Protein AF-A0A534ALY4-F1 (afdb_monomer)

Sequence (271 aa):
MRPHLLRAATGKAGKSALPADAGRVQPRAAPPSITGRHAAGGRAGELWAGLHLPGINPQKLQQLAVCAQRFTPRVSLAPPDGLLLEVQGSLHLFAGVAGLRGALRSECLRLQVQPVLAFAPAALAALVAARAGKPLAVMDPAQLTGQLAPLPLASLRWPPDTLARLARMGVRTIGAALRLPRAGFARRVGSQQLAMLDVLTGRMPEARVTFHAPERFRRRRELDCELENHALLLAALAPLFADLGAFLRARQCGVVELECRLTHRHVPTTR

Mean predicted aligned error: 12.78 Å

Solvent-accessible surface area (backbone atoms only — not comparable to full-atom values): 16443 Å² total; per-residue (Å²): 138,84,81,86,78,86,81,80,84,87,80,83,91,81,84,88,84,87,81,91,77,96,72,86,81,70,83,78,79,72,78,80,82,90,78,58,91,59,84,74,73,82,58,93,78,49,31,14,42,6,31,21,31,81,88,48,50,69,68,58,51,51,52,48,53,47,66,45,30,62,61,27,76,46,26,26,78,41,81,79,36,32,42,36,32,51,32,53,93,36,28,77,83,29,72,32,72,66,42,40,51,51,54,55,48,53,53,34,48,76,72,75,40,76,68,30,50,10,31,16,54,27,60,60,35,4,32,30,34,8,54,58,70,40,68,47,79,42,73,54,70,86,53,42,57,69,71,46,22,79,37,49,46,72,36,71,67,61,58,68,68,59,51,53,56,35,43,75,72,71,37,51,26,42,39,53,56,71,70,48,59,64,71,64,40,31,74,74,78,27,58,67,62,48,50,49,52,31,31,41,65,59,77,34,78,77,72,66,53,58,57,75,68,81,92,72,88,84,87,85,83,87,69,99,64,88,76,93,51,68,69,59,48,52,62,65,44,47,61,58,51,51,52,47,52,51,57,28,59,40,61,76,50,88,80,94,79,85,86,59,77,47,81,50,95,88,52,81,67,48,105

Secondary structure (DSSP, 8-state):
------PPP-PPP----------------PPP-----PPP---TT--EEEEE-TT--HHHHHHHHHHHTTT-S-EEEETTTEEEEE-GGGGGGGTHHHHHHHHHHHHHHHTT---EEEEESSHHHHHHHHHTT---B---HHHHHHHHTTSBGGGGT--HHHHHHHHHTT--BHHHHHTS-HHHHHHHT-HHHHHHHHHHTTSSPPP-PPP---S--------SS---SHHHHHHHHHHHHHHHHHHHHTTT---S-----B--SSSPPB-

Foldseek 3Di:
DDDDDDDDDDDDDDDDDDDDDDDDDDPDDDPPPLDDFDDDDLDPFWKKKKKFWPPDCPVLQLVLQLLCCLQDQQWFDDPDGMIMDGRRVRQVVQVHPVSVVVVSQVSCVVSPTGIQIAMDSARLQRNLCRLQSHRYYDRDLVCSCVVQFAGFPVSNVDDPVLCVVCVVVVNGGLNSLVPDDLVVCCVPRHPVVSVSNCRNSVVDPDGGRGDDDPPDDDDDDDDPDDDDDDVVVCVRCVVVVVVVVVSCSSNVHDDPDDDDWDDDDPDHIDD

Structure (mmCIF, N/CA/C/O backbone):
data_AF-A0A534ALY4-F1
#
_entry.id   AF-A0A534ALY4-F1
#
loop_
_atom_site.group_PDB
_atom_site.id
_atom_site.type_symbol
_atom_site.label_atom_id
_atom_site.label_alt_id
_atom_site.label_comp_id
_atom_site.label_asym_id
_atom_site.label_entity_id
_atom_site.label_seq_id
_atom_site.pdbx_PDB_ins_code
_atom_site.Cartn_x
_atom_site.Cartn_y
_atom_site.Cartn_z
_atom_site.occupancy
_atom_site.B_iso_or_equiv
_atom_site.auth_seq_id
_atom_site.auth_comp_id
_atom_site.auth_asym_id
_atom_site.auth_atom_id
_atom_site.pdbx_PDB_model_num
ATOM 1 N N . MET A 1 1 ? 25.937 24.437 -9.956 1.00 35.50 1 MET A N 1
ATOM 2 C CA . MET A 1 1 ? 25.318 23.107 -9.761 1.00 35.50 1 MET A CA 1
ATOM 3 C C . MET A 1 1 ? 26.387 22.051 -9.986 1.00 35.50 1 MET A C 1
ATOM 5 O O . MET A 1 1 ? 26.939 21.996 -11.073 1.00 35.50 1 MET A O 1
ATOM 9 N N . ARG A 1 2 ? 26.774 21.310 -8.942 1.00 23.53 2 ARG A N 1
ATOM 10 C CA . ARG A 1 2 ? 27.825 20.281 -9.016 1.00 23.53 2 ARG A CA 1
ATOM 11 C C . ARG A 1 2 ? 27.185 18.928 -9.363 1.00 23.53 2 ARG A C 1
ATOM 13 O O . ARG A 1 2 ? 26.275 18.536 -8.636 1.00 23.53 2 ARG A O 1
ATOM 20 N N . PRO A 1 3 ? 27.632 18.206 -10.404 1.00 30.52 3 PRO A N 1
ATOM 21 C CA . PRO A 1 3 ? 27.223 16.823 -10.614 1.00 30.52 3 PRO A CA 1
ATOM 22 C C . PRO A 1 3 ? 27.919 15.921 -9.585 1.00 30.52 3 PRO A C 1
ATOM 24 O O . PRO A 1 3 ? 29.131 16.009 -9.372 1.00 30.52 3 PRO A O 1
ATOM 27 N N . HIS A 1 4 ? 27.143 15.076 -8.905 1.00 26.80 4 HIS A N 1
ATOM 28 C CA . HIS A 1 4 ? 27.670 14.084 -7.973 1.00 26.80 4 HIS A CA 1
ATOM 29 C C . HIS A 1 4 ? 28.405 12.986 -8.747 1.00 26.80 4 HIS A C 1
ATOM 31 O O . HIS A 1 4 ? 27.821 12.251 -9.536 1.00 26.80 4 HIS A O 1
ATOM 37 N N . LEU A 1 5 ? 29.711 12.904 -8.506 1.00 27.53 5 LEU A N 1
ATOM 38 C CA . LEU A 1 5 ? 30.655 12.040 -9.198 1.00 27.53 5 LEU A CA 1
ATOM 39 C C . LEU A 1 5 ? 30.824 10.744 -8.390 1.00 27.53 5 LEU A C 1
ATOM 41 O O . LEU A 1 5 ? 31.439 10.744 -7.324 1.00 27.53 5 LEU A O 1
ATOM 45 N N . LEU A 1 6 ? 30.267 9.631 -8.870 1.00 25.11 6 LEU A N 1
ATOM 46 C CA . LEU A 1 6 ? 30.487 8.303 -8.287 1.00 25.11 6 LEU A CA 1
ATOM 47 C C . LEU A 1 6 ? 31.705 7.651 -8.956 1.00 25.11 6 LEU A C 1
ATOM 49 O O . LEU A 1 6 ? 31.587 6.930 -9.942 1.00 25.11 6 LEU A O 1
ATOM 53 N N . ARG A 1 7 ? 32.895 7.910 -8.398 1.00 27.64 7 ARG A N 1
ATOM 54 C CA . ARG A 1 7 ? 34.142 7.198 -8.725 1.00 27.64 7 ARG A CA 1
ATOM 55 C C . ARG A 1 7 ? 34.111 5.786 -8.132 1.00 27.64 7 ARG A C 1
ATOM 57 O O . ARG A 1 7 ? 33.966 5.629 -6.923 1.00 27.64 7 ARG A O 1
ATOM 64 N N . ALA A 1 8 ? 34.310 4.766 -8.964 1.00 27.81 8 ALA A N 1
ATOM 65 C CA . ALA A 1 8 ? 34.718 3.442 -8.501 1.00 27.81 8 ALA A CA 1
ATOM 66 C C . ALA A 1 8 ? 36.253 3.390 -8.441 1.00 27.81 8 ALA A C 1
ATOM 68 O O . ALA A 1 8 ? 36.930 3.739 -9.407 1.00 27.81 8 ALA A O 1
ATOM 69 N N . ALA A 1 9 ? 36.776 3.004 -7.279 1.00 28.47 9 ALA A N 1
ATOM 70 C CA . ALA A 1 9 ? 38.194 2.982 -6.947 1.00 28.47 9 ALA A CA 1
ATOM 71 C C . ALA A 1 9 ? 39.009 2.022 -7.831 1.00 28.47 9 ALA A C 1
ATOM 73 O O . ALA A 1 9 ? 38.588 0.901 -8.116 1.00 28.47 9 ALA A O 1
ATOM 74 N N . THR A 1 10 ? 40.215 2.449 -8.199 1.00 31.42 10 THR A N 1
ATOM 75 C CA . THR A 1 10 ? 41.280 1.606 -8.753 1.00 31.42 10 THR A CA 1
ATOM 76 C C . THR A 1 10 ? 42.155 1.083 -7.612 1.00 31.42 10 THR A C 1
ATOM 78 O O . THR A 1 10 ? 42.851 1.867 -6.968 1.00 31.42 10 THR A O 1
ATOM 81 N N . GLY A 1 11 ? 42.136 -0.229 -7.366 1.00 28.92 11 GLY A N 1
ATOM 82 C CA . GLY A 1 11 ? 43.120 -0.928 -6.531 1.00 28.92 11 GLY A CA 1
ATOM 83 C C . GLY A 1 11 ? 44.174 -1.604 -7.412 1.00 28.92 11 GLY A C 1
ATOM 84 O O . GLY A 1 11 ? 43.822 -2.316 -8.349 1.00 28.92 11 GLY A O 1
ATOM 85 N N . LYS A 1 12 ? 45.454 -1.325 -7.138 1.00 31.67 12 LYS A N 1
ATOM 86 C CA . LYS A 1 12 ? 46.652 -1.789 -7.862 1.00 31.67 12 LYS A CA 1
ATOM 87 C C . LYS A 1 12 ? 46.869 -3.308 -7.760 1.00 31.67 12 LYS A C 1
ATOM 89 O O . LYS A 1 12 ? 46.523 -3.928 -6.762 1.00 31.67 12 LYS A O 1
ATOM 94 N N . ALA A 1 13 ? 47.508 -3.854 -8.794 1.00 30.58 13 ALA A N 1
ATOM 95 C CA . ALA A 1 13 ? 47.884 -5.254 -8.962 1.00 30.58 13 ALA A CA 1
ATOM 96 C C . ALA A 1 13 ? 49.012 -5.727 -8.020 1.00 30.58 13 ALA A C 1
ATOM 98 O O . ALA A 1 13 ? 49.970 -4.996 -7.773 1.00 30.58 13 ALA A O 1
ATOM 99 N N . GLY A 1 14 ? 48.927 -6.995 -7.605 1.00 26.84 14 GLY A N 1
ATOM 100 C CA . GLY A 1 14 ? 49.983 -7.772 -6.954 1.00 26.84 14 GLY A CA 1
ATOM 101 C C . GLY A 1 14 ? 49.798 -9.275 -7.220 1.00 26.84 14 GLY A C 1
ATOM 102 O O . GLY A 1 14 ? 48.870 -9.878 -6.704 1.00 26.84 14 GLY A O 1
ATOM 103 N N . LYS A 1 15 ? 50.660 -9.801 -8.100 1.00 27.66 15 LYS A N 1
ATOM 104 C CA . LYS A 1 15 ? 51.038 -11.185 -8.484 1.00 27.66 15 LYS A CA 1
ATOM 105 C C . LYS A 1 15 ? 50.265 -12.426 -7.958 1.00 27.66 15 LYS A C 1
ATOM 107 O O . LYS A 1 15 ? 50.250 -12.705 -6.772 1.00 27.66 15 LYS A O 1
ATOM 112 N N . SER A 1 16 ? 49.842 -13.239 -8.942 1.00 28.58 16 SER A N 1
ATOM 113 C CA . SER A 1 16 ? 49.966 -14.711 -9.096 1.00 28.58 16 SER A CA 1
ATOM 114 C C . SER A 1 16 ? 49.633 -15.659 -7.931 1.00 28.58 16 SER A C 1
ATOM 116 O O . SER A 1 16 ? 50.448 -15.813 -7.030 1.00 28.58 16 SER A O 1
ATOM 118 N N . ALA A 1 17 ? 48.549 -16.435 -8.084 1.00 25.98 17 ALA A N 1
ATOM 119 C CA . ALA A 1 17 ? 48.530 -17.913 -8.061 1.00 25.98 17 ALA A CA 1
ATOM 120 C C . ALA A 1 17 ? 47.075 -18.435 -8.157 1.00 25.98 17 ALA A C 1
ATOM 122 O O . ALA A 1 17 ? 46.196 -17.963 -7.441 1.00 25.98 17 ALA A O 1
ATOM 123 N N . LEU A 1 18 ? 46.829 -19.413 -9.035 1.00 28.08 18 LEU A N 1
ATOM 124 C CA . LEU A 1 18 ? 45.698 -20.353 -8.939 1.00 28.08 18 LEU A CA 1
ATOM 125 C C . LEU A 1 18 ? 46.023 -21.375 -7.827 1.00 28.08 18 LEU A C 1
ATOM 127 O O . LEU A 1 18 ? 47.199 -21.711 -7.672 1.00 28.08 18 LEU A O 1
ATOM 131 N N . PRO A 1 19 ? 45.030 -21.869 -7.060 1.00 34.31 19 PRO A N 1
ATOM 132 C CA . PRO A 1 19 ? 44.232 -22.998 -7.541 1.00 34.31 19 PRO A CA 1
ATOM 133 C C . PRO A 1 19 ? 42.722 -22.905 -7.248 1.00 34.31 19 PRO A C 1
ATOM 135 O O . PRO A 1 19 ? 42.222 -21.969 -6.631 1.00 34.31 19 PRO A O 1
ATOM 138 N N . ALA A 1 20 ? 42.014 -23.893 -7.792 1.00 30.95 20 ALA A N 1
ATOM 139 C CA . ALA A 1 20 ? 40.577 -24.113 -7.764 1.00 30.95 20 ALA A CA 1
ATOM 140 C C . ALA A 1 20 ? 39.960 -24.177 -6.355 1.00 30.95 20 ALA A C 1
ATOM 142 O O . ALA A 1 20 ? 40.500 -24.855 -5.489 1.00 30.95 20 ALA A O 1
ATOM 143 N N . ASP A 1 21 ? 38.775 -23.578 -6.190 1.00 26.78 21 ASP A N 1
ATOM 144 C CA . ASP A 1 21 ? 37.672 -24.175 -5.426 1.00 26.78 21 ASP A CA 1
ATOM 145 C C . ASP A 1 21 ? 36.322 -23.538 -5.817 1.00 26.78 21 ASP A C 1
ATOM 147 O O . ASP A 1 21 ? 36.214 -22.342 -6.110 1.00 26.78 21 ASP A O 1
ATOM 151 N N . ALA A 1 22 ? 35.287 -24.369 -5.857 1.00 37.00 22 ALA A N 1
ATOM 152 C CA . ALA A 1 22 ? 33.926 -24.048 -6.242 1.00 37.00 22 ALA A CA 1
ATOM 153 C C . ALA A 1 22 ? 33.222 -23.224 -5.149 1.00 37.00 22 ALA A C 1
ATOM 155 O O . ALA A 1 22 ? 32.602 -23.756 -4.233 1.00 37.00 22 ALA A O 1
ATOM 156 N N . GLY A 1 23 ? 33.260 -21.896 -5.273 1.00 24.05 23 GLY A N 1
ATOM 157 C CA . GLY A 1 23 ? 32.542 -20.970 -4.395 1.00 24.05 23 GLY A CA 1
ATOM 158 C C . GLY A 1 23 ? 31.411 -20.246 -5.121 1.00 24.05 23 GLY A C 1
ATOM 159 O O . GLY A 1 23 ? 31.640 -19.312 -5.884 1.00 24.05 23 GLY A O 1
ATOM 160 N N . ARG A 1 24 ? 30.166 -20.649 -4.863 1.00 27.06 24 ARG A N 1
ATOM 161 C CA . ARG A 1 24 ? 28.934 -19.996 -5.331 1.00 27.06 24 ARG A CA 1
ATOM 162 C C . ARG A 1 24 ? 28.905 -18.530 -4.857 1.00 27.06 24 ARG A C 1
ATOM 164 O O . ARG A 1 24 ? 28.532 -18.253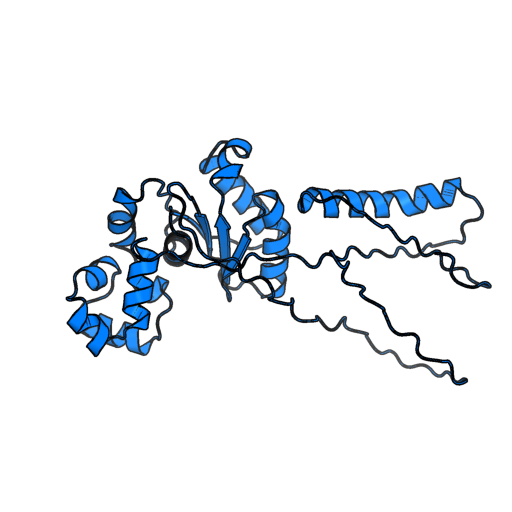 -3.721 1.00 27.06 24 ARG A O 1
ATOM 171 N N . VAL A 1 25 ? 29.281 -17.574 -5.712 1.00 28.47 25 VAL A N 1
ATOM 172 C CA . VAL A 1 25 ? 29.200 -16.136 -5.390 1.00 28.47 25 VAL A CA 1
ATOM 173 C C . VAL A 1 25 ? 27.736 -15.700 -5.432 1.00 28.47 25 VAL A C 1
ATOM 175 O O . VAL A 1 25 ? 27.180 -15.376 -6.481 1.00 28.47 25 VAL A O 1
ATOM 178 N N . GLN A 1 26 ? 27.088 -15.709 -4.269 1.00 27.81 26 GLN A N 1
ATOM 179 C CA . GLN A 1 26 ? 25.798 -15.057 -4.071 1.00 27.81 26 GLN A CA 1
ATOM 180 C C . GLN A 1 26 ? 25.970 -13.537 -4.206 1.00 27.81 26 GLN A C 1
ATOM 182 O O . GLN A 1 26 ? 26.806 -12.954 -3.509 1.00 27.81 26 GLN A O 1
ATOM 187 N N . PRO A 1 27 ? 25.182 -12.852 -5.054 1.00 28.94 27 PRO A N 1
ATOM 188 C CA . PRO A 1 27 ? 25.172 -11.401 -5.062 1.00 28.94 27 PRO A CA 1
ATOM 189 C C . PRO A 1 27 ? 24.573 -10.920 -3.738 1.00 28.94 27 PRO A C 1
ATOM 191 O O . PRO A 1 27 ? 23.367 -10.992 -3.503 1.00 28.94 27 PRO A O 1
ATOM 194 N N . ARG A 1 28 ? 25.450 -10.446 -2.852 1.00 25.22 28 ARG A N 1
ATOM 195 C CA . ARG A 1 28 ? 25.113 -9.773 -1.600 1.00 25.22 28 ARG A CA 1
ATOM 196 C C . ARG A 1 28 ? 24.249 -8.554 -1.934 1.00 25.22 28 ARG A C 1
ATOM 198 O O . ARG A 1 28 ? 24.741 -7.568 -2.479 1.00 25.22 28 ARG A O 1
ATOM 205 N N . ALA A 1 29 ? 22.950 -8.653 -1.656 1.00 28.56 29 ALA A N 1
ATOM 206 C CA . ALA A 1 29 ? 22.004 -7.561 -1.824 1.00 28.56 29 ALA A CA 1
ATOM 207 C C . ALA A 1 29 ? 22.434 -6.390 -0.929 1.00 28.56 29 ALA A C 1
ATOM 209 O O . ALA A 1 29 ? 22.366 -6.476 0.297 1.00 28.56 29 ALA A O 1
ATOM 210 N N . ALA A 1 30 ? 22.908 -5.304 -1.539 1.00 30.22 30 ALA A N 1
ATOM 211 C CA . ALA A 1 30 ? 23.013 -4.034 -0.841 1.00 30.22 30 ALA A CA 1
ATOM 212 C C . ALA A 1 30 ? 21.586 -3.578 -0.482 1.00 30.22 30 ALA A C 1
ATOM 214 O O . ALA A 1 30 ? 20.702 -3.658 -1.344 1.00 30.22 30 ALA A O 1
ATOM 215 N N . PRO A 1 31 ? 21.321 -3.137 0.760 1.00 28.48 31 PRO A N 1
ATOM 216 C CA . PRO A 1 31 ? 20.015 -2.596 1.110 1.00 28.48 31 PRO A CA 1
ATOM 217 C C . PRO A 1 31 ? 19.721 -1.385 0.209 1.00 28.48 31 PRO A C 1
ATOM 219 O O . PRO A 1 31 ? 20.638 -0.603 -0.061 1.00 28.48 31 PRO A O 1
ATOM 222 N N . PRO A 1 32 ? 18.483 -1.211 -0.286 1.00 34.69 32 PRO A N 1
ATOM 223 C CA . PRO A 1 32 ? 18.139 -0.014 -1.039 1.00 34.69 32 PRO A CA 1
ATOM 224 C C . PRO A 1 32 ? 18.349 1.207 -0.141 1.00 34.69 32 PRO A C 1
ATOM 226 O O . PRO A 1 32 ? 17.834 1.265 0.976 1.00 34.69 32 PRO A O 1
ATOM 229 N N . SER A 1 33 ? 19.128 2.171 -0.623 1.00 32.75 33 SER A N 1
ATOM 230 C CA . SER A 1 33 ? 19.349 3.450 0.041 1.00 32.75 33 SER A CA 1
ATOM 231 C C . SER A 1 33 ? 18.012 4.188 0.139 1.00 32.75 33 SER A C 1
ATOM 233 O O . SER A 1 33 ? 17.477 4.665 -0.860 1.00 32.75 33 SER A O 1
ATOM 235 N N . ILE A 1 34 ? 17.451 4.259 1.345 1.00 38.75 34 ILE A N 1
ATOM 236 C CA . ILE A 1 34 ? 16.278 5.076 1.663 1.00 38.75 34 ILE A CA 1
ATOM 237 C C . ILE A 1 34 ? 16.773 6.515 1.811 1.00 38.75 34 ILE A C 1
ATOM 239 O O . ILE A 1 34 ? 17.002 6.988 2.922 1.00 38.75 34 ILE A O 1
ATOM 243 N N . THR A 1 35 ? 16.981 7.214 0.699 1.00 32.69 35 THR A N 1
ATOM 244 C CA . THR A 1 35 ? 17.347 8.633 0.752 1.00 32.69 35 THR A CA 1
ATOM 245 C C . THR A 1 35 ? 16.464 9.424 -0.196 1.00 32.69 35 THR A C 1
ATOM 247 O O . THR A 1 35 ? 16.631 9.378 -1.408 1.00 32.69 35 THR A O 1
ATOM 250 N N . GLY A 1 36 ? 15.500 10.130 0.393 1.00 34.88 36 GLY A N 1
ATOM 251 C CA . GLY A 1 36 ? 14.542 10.980 -0.308 1.00 34.88 36 GLY A CA 1
ATOM 252 C C . GLY A 1 36 ? 13.410 11.414 0.620 1.00 34.88 36 GLY A C 1
ATOM 253 O O . GLY A 1 36 ? 12.291 10.920 0.519 1.00 34.88 36 GLY A O 1
ATOM 254 N N . ARG A 1 37 ? 13.692 12.313 1.573 1.00 33.56 37 ARG A N 1
ATOM 255 C CA . ARG A 1 37 ? 12.627 13.066 2.255 1.00 33.56 37 ARG A CA 1
ATOM 256 C C . ARG A 1 37 ? 12.142 14.137 1.282 1.00 33.56 37 ARG A C 1
ATOM 258 O O . ARG A 1 37 ? 12.834 15.130 1.089 1.00 33.56 37 ARG A O 1
ATOM 265 N N . HIS A 1 38 ? 10.954 13.956 0.717 1.00 42.06 38 HIS A N 1
ATOM 266 C CA . HIS A 1 38 ? 10.195 15.076 0.174 1.00 42.06 38 HIS A CA 1
ATOM 267 C C . HIS A 1 38 ? 9.204 15.571 1.224 1.00 42.06 38 HIS A C 1
ATOM 269 O O . HIS A 1 38 ? 8.529 14.785 1.892 1.00 42.06 38 HIS A O 1
ATOM 275 N N . ALA A 1 39 ? 9.201 16.890 1.406 1.00 36.69 39 ALA A N 1
ATOM 276 C CA . ALA A 1 39 ? 8.329 17.590 2.327 1.00 36.69 39 ALA A CA 1
ATOM 277 C C . ALA A 1 39 ? 6.864 17.479 1.888 1.00 36.69 39 ALA A C 1
ATOM 279 O O . ALA A 1 39 ? 6.541 17.450 0.701 1.00 36.69 39 ALA A O 1
ATOM 280 N N . ALA A 1 40 ? 6.014 17.396 2.906 1.00 40.31 40 ALA A N 1
ATOM 281 C CA . ALA A 1 40 ? 4.579 17.237 2.838 1.00 40.31 40 ALA A CA 1
ATOM 282 C C . ALA A 1 40 ? 3.882 18.375 2.083 1.00 40.31 40 ALA A C 1
ATOM 284 O O . ALA A 1 40 ? 4.234 19.545 2.203 1.00 40.31 40 ALA A O 1
ATOM 285 N N . GLY A 1 41 ? 2.809 18.009 1.397 1.00 34.00 41 GLY A N 1
ATOM 286 C CA . GLY A 1 41 ? 1.773 18.927 0.964 1.00 34.00 41 GLY A CA 1
ATOM 287 C C . GLY A 1 41 ? 0.580 18.099 0.537 1.00 34.00 41 GLY A C 1
ATOM 288 O O . GLY A 1 41 ? 0.552 17.625 -0.593 1.00 34.00 41 GLY A O 1
ATOM 289 N N . GLY A 1 42 ? -0.370 17.881 1.451 1.00 39.47 42 GLY A N 1
ATOM 290 C CA . GLY A 1 42 ? -1.671 17.327 1.095 1.00 39.47 42 GLY A CA 1
ATOM 291 C C . GLY A 1 42 ? -2.338 18.290 0.122 1.00 39.47 42 GLY A C 1
ATOM 292 O O . GLY A 1 42 ? -2.908 19.296 0.536 1.00 39.47 42 GLY A O 1
ATOM 293 N N . ARG A 1 43 ? -2.194 18.032 -1.178 1.00 48.81 43 ARG A N 1
ATOM 294 C CA . ARG A 1 43 ? -2.965 18.727 -2.202 1.00 48.81 43 ARG A CA 1
ATOM 295 C C . ARG A 1 43 ? -4.375 18.154 -2.164 1.00 48.81 43 ARG A C 1
ATOM 297 O O . ARG A 1 43 ? -4.553 16.939 -2.126 1.00 48.81 43 ARG A O 1
ATOM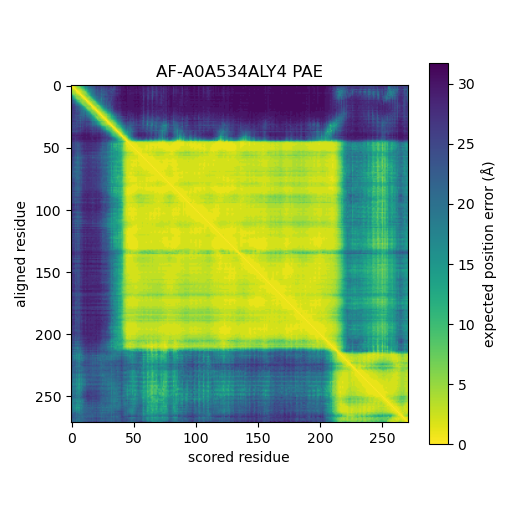 304 N N . ALA A 1 44 ? -5.372 19.031 -2.159 1.00 54.91 44 ALA A N 1
ATOM 305 C CA . ALA A 1 44 ? -6.749 18.621 -2.375 1.00 54.91 44 ALA A CA 1
ATOM 306 C C . ALA A 1 44 ? -6.822 17.819 -3.689 1.00 54.91 44 ALA A C 1
ATOM 308 O O . ALA A 1 44 ? -6.357 18.295 -4.724 1.00 54.91 44 ALA A O 1
ATOM 309 N N . GLY A 1 45 ? -7.354 16.595 -3.623 1.00 77.38 45 GLY A N 1
ATOM 310 C CA . GLY A 1 45 ? -7.583 15.743 -4.792 1.00 77.38 45 GLY A CA 1
ATOM 311 C C . GLY A 1 45 ? -6.639 14.553 -4.988 1.00 77.38 45 GLY A C 1
ATOM 312 O O . GLY A 1 45 ? -6.662 13.990 -6.071 1.00 77.38 45 GLY A O 1
ATOM 313 N N . GLU A 1 46 ? -5.821 14.137 -4.016 1.00 90.19 46 GLU A N 1
ATOM 314 C CA . GLU A 1 46 ? -5.061 12.880 -4.159 1.00 90.19 46 GLU A CA 1
ATOM 315 C C . GLU A 1 46 ? -5.963 11.637 -4.101 1.00 90.19 46 GLU A C 1
ATOM 317 O O . GLU A 1 46 ? -6.935 11.588 -3.346 1.00 90.19 46 GLU A O 1
ATOM 322 N N . LEU A 1 47 ? -5.581 10.590 -4.838 1.00 95.81 47 LEU A N 1
ATOM 323 C CA . LEU A 1 47 ? -6.143 9.249 -4.704 1.00 95.81 47 LEU A CA 1
ATOM 324 C C . LEU A 1 47 ? -5.009 8.241 -4.593 1.00 95.81 47 LEU A C 1
ATOM 326 O O . LEU A 1 47 ? -4.134 8.161 -5.453 1.00 95.81 47 LEU A O 1
ATOM 330 N N . TRP A 1 48 ? -5.061 7.424 -3.552 1.00 97.31 48 TRP A N 1
ATOM 331 C CA . TRP A 1 48 ? -4.070 6.401 -3.275 1.00 97.31 48 TRP A CA 1
ATOM 332 C C . TRP A 1 48 ? -4.637 5.010 -3.516 1.00 97.31 48 TRP A C 1
ATOM 334 O O . TRP A 1 48 ? -5.713 4.688 -3.017 1.00 97.31 48 TRP A O 1
ATOM 344 N N . ALA A 1 49 ? -3.886 4.165 -4.219 1.00 98.38 49 ALA A N 1
ATOM 345 C CA . ALA A 1 49 ? -4.091 2.725 -4.266 1.00 98.38 49 ALA A CA 1
ATOM 346 C C . ALA A 1 49 ? -3.244 2.052 -3.175 1.00 98.38 49 ALA A C 1
ATOM 348 O O . ALA A 1 49 ? -2.024 2.220 -3.127 1.00 98.38 49 ALA A O 1
ATOM 349 N N . GLY A 1 50 ? -3.891 1.282 -2.305 1.00 98.25 50 GLY A N 1
ATOM 350 C CA . GLY A 1 50 ? -3.262 0.464 -1.276 1.00 98.25 50 GLY A CA 1
ATOM 351 C C . GLY A 1 50 ? -3.369 -1.012 -1.620 1.00 98.25 50 GLY A C 1
ATOM 352 O O . GLY A 1 50 ? -4.462 -1.524 -1.865 1.00 98.25 50 GLY A O 1
ATOM 353 N N . LEU A 1 51 ? -2.226 -1.690 -1.636 1.00 98.50 51 LEU A N 1
ATOM 354 C CA . LEU A 1 51 ? -2.111 -3.123 -1.864 1.00 98.50 51 LEU A CA 1
ATOM 355 C C . LEU A 1 51 ? -1.697 -3.790 -0.561 1.00 98.50 51 LEU A C 1
ATOM 357 O O . LEU A 1 51 ? -0.653 -3.453 -0.007 1.00 98.50 51 LEU A O 1
ATOM 361 N N . HIS A 1 52 ? -2.481 -4.763 -0.111 1.00 98.31 52 HIS A N 1
ATOM 362 C CA . HIS A 1 52 ? -2.075 -5.710 0.919 1.00 98.31 52 HIS A CA 1
ATOM 363 C C . HIS A 1 52 ? -1.697 -7.040 0.263 1.00 98.31 52 HIS A C 1
ATOM 365 O O . HIS A 1 52 ? -2.472 -7.599 -0.513 1.00 98.31 52 HIS A O 1
ATOM 371 N N . LEU A 1 53 ? -0.493 -7.516 0.565 1.00 97.31 53 LEU A N 1
ATOM 372 C CA . LEU A 1 53 ? 0.195 -8.613 -0.110 1.00 97.31 53 LEU A CA 1
ATOM 373 C C . LEU A 1 53 ? 0.636 -9.645 0.947 1.00 97.31 53 LEU A C 1
ATOM 375 O O . LEU A 1 53 ? 1.817 -9.700 1.300 1.00 97.31 53 LEU A O 1
ATOM 379 N N . PRO A 1 54 ? -0.299 -10.420 1.523 1.00 94.19 54 PRO A N 1
ATOM 380 C CA . PRO A 1 54 ? -0.000 -11.304 2.646 1.00 94.19 54 PRO A CA 1
ATOM 381 C C . PRO A 1 54 ? 1.061 -12.347 2.268 1.00 94.19 54 PRO A C 1
ATOM 383 O O . PRO A 1 54 ? 0.979 -12.981 1.218 1.00 94.19 54 PRO A O 1
ATOM 386 N N . GLY A 1 55 ? 2.067 -12.516 3.129 1.00 92.38 55 GLY A N 1
ATOM 387 C CA . GLY A 1 55 ? 3.141 -13.496 2.930 1.00 92.38 55 GLY A CA 1
ATOM 388 C C . GLY A 1 55 ? 4.140 -13.156 1.817 1.00 92.38 55 GLY A C 1
ATOM 389 O O . GLY A 1 55 ? 4.978 -13.995 1.483 1.00 92.38 55 GLY A O 1
ATOM 390 N N . ILE A 1 56 ? 4.088 -11.952 1.232 1.00 95.75 56 ILE A N 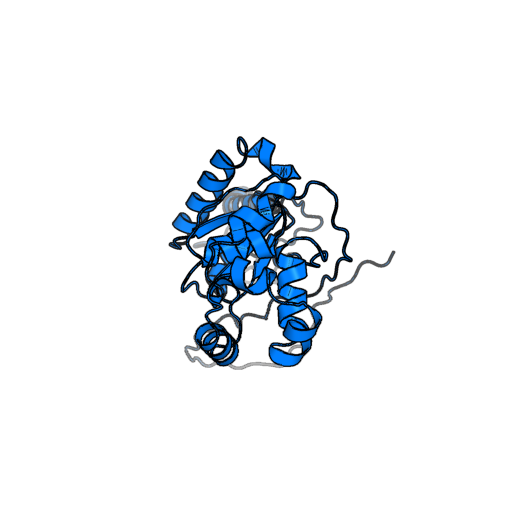1
ATOM 391 C CA . ILE A 1 56 ? 5.088 -11.531 0.247 1.00 95.75 56 ILE A CA 1
ATOM 392 C C . ILE A 1 56 ? 6.476 -11.463 0.896 1.00 95.75 56 ILE A C 1
ATOM 394 O O . ILE A 1 56 ? 6.645 -10.932 1.993 1.00 95.75 56 ILE A O 1
ATOM 398 N N . ASN A 1 57 ? 7.494 -11.989 0.214 1.00 94.19 57 ASN A N 1
ATOM 399 C CA . ASN A 1 57 ? 8.869 -11.806 0.668 1.00 94.19 57 ASN A CA 1
ATOM 400 C C . ASN A 1 57 ? 9.391 -10.398 0.294 1.00 94.19 57 ASN A C 1
ATOM 402 O O . ASN A 1 57 ? 8.920 -9.801 -0.684 1.00 94.19 57 ASN A O 1
ATOM 406 N N . PRO A 1 58 ? 10.379 -9.851 1.028 1.00 92.56 58 PRO A N 1
ATOM 407 C CA . PRO A 1 58 ? 10.874 -8.494 0.793 1.00 92.56 58 PRO A CA 1
ATOM 408 C C . PRO A 1 58 ? 11.403 -8.253 -0.629 1.00 92.56 58 PRO A C 1
ATOM 410 O O . PRO A 1 58 ? 11.217 -7.168 -1.180 1.00 92.56 58 PRO A O 1
ATOM 413 N N . GLN A 1 59 ? 12.032 -9.255 -1.249 1.00 89.00 59 GLN A N 1
ATOM 414 C CA . GLN A 1 59 ? 12.583 -9.152 -2.601 1.00 89.00 59 GLN A CA 1
ATOM 415 C C . GLN A 1 59 ? 11.471 -9.015 -3.651 1.00 89.00 59 GLN A C 1
ATOM 417 O O . GLN A 1 59 ? 11.546 -8.142 -4.514 1.00 89.00 59 GLN A O 1
ATOM 422 N N . LYS A 1 60 ? 10.409 -9.824 -3.553 1.00 90.56 60 LYS A N 1
ATOM 423 C CA . LYS A 1 60 ? 9.221 -9.732 -4.412 1.00 90.56 60 LYS A CA 1
ATOM 424 C C . LYS A 1 60 ? 8.492 -8.409 -4.204 1.00 90.56 60 LYS A C 1
ATOM 426 O O . LYS A 1 60 ? 8.040 -7.818 -5.179 1.00 90.56 60 LYS A O 1
ATOM 431 N N . LEU A 1 61 ? 8.418 -7.911 -2.967 1.00 95.19 61 LEU A N 1
ATOM 432 C CA . LEU A 1 61 ? 7.816 -6.606 -2.688 1.00 95.19 61 LEU A CA 1
ATOM 433 C C . LEU A 1 61 ? 8.588 -5.469 -3.379 1.00 95.19 61 LEU A C 1
ATOM 435 O O . LEU A 1 61 ? 7.978 -4.599 -3.997 1.00 95.19 61 LEU A O 1
ATOM 439 N N . GLN A 1 62 ? 9.924 -5.506 -3.350 1.00 91.69 62 GLN A N 1
ATOM 440 C CA . GLN A 1 62 ? 10.754 -4.552 -4.092 1.00 91.69 62 GLN A CA 1
ATOM 441 C C . GLN A 1 62 ? 10.584 -4.690 -5.611 1.00 91.69 62 GLN A C 1
ATOM 443 O O . GLN A 1 62 ? 10.452 -3.685 -6.305 1.00 91.69 62 GLN A O 1
ATOM 448 N N . GLN A 1 63 ? 10.548 -5.916 -6.142 1.00 89.19 63 GLN A N 1
ATOM 449 C CA . GLN A 1 63 ? 10.302 -6.157 -7.570 1.00 89.19 63 GLN A CA 1
ATOM 450 C C . GLN A 1 63 ? 8.942 -5.610 -8.015 1.00 89.19 63 GLN A C 1
ATOM 452 O O . GLN A 1 63 ? 8.850 -4.974 -9.067 1.00 89.19 63 GLN A O 1
ATOM 457 N N . LEU A 1 64 ? 7.899 -5.809 -7.206 1.00 93.75 64 LEU A N 1
ATOM 458 C CA . LEU A 1 64 ? 6.577 -5.256 -7.471 1.00 93.75 64 LEU A CA 1
ATOM 459 C C . LEU A 1 64 ? 6.596 -3.725 -7.418 1.00 93.75 64 LEU A C 1
ATOM 461 O O . LEU A 1 64 ? 6.016 -3.099 -8.298 1.00 93.75 64 LEU A O 1
ATOM 465 N N . ALA A 1 65 ? 7.307 -3.117 -6.463 1.00 93.88 65 ALA A N 1
ATOM 466 C CA . ALA A 1 65 ? 7.465 -1.663 -6.396 1.00 93.88 65 ALA A CA 1
ATOM 467 C C . ALA A 1 65 ? 8.140 -1.087 -7.651 1.00 93.88 65 ALA A C 1
ATOM 469 O O . ALA A 1 65 ? 7.696 -0.064 -8.162 1.00 93.88 65 ALA A O 1
ATOM 470 N N . VAL A 1 66 ? 9.150 -1.772 -8.202 1.00 89.44 66 VAL A N 1
ATOM 471 C CA . VAL A 1 66 ? 9.754 -1.410 -9.498 1.00 89.44 66 VAL A CA 1
ATOM 472 C C . VAL A 1 66 ? 8.728 -1.514 -10.628 1.00 89.44 66 VAL A C 1
ATOM 474 O O . VAL A 1 66 ? 8.582 -0.581 -11.409 1.00 89.44 66 VAL A O 1
ATOM 477 N N . CYS A 1 67 ? 7.993 -2.626 -10.719 1.00 89.81 67 CYS A N 1
ATOM 478 C CA . CYS A 1 67 ? 6.997 -2.828 -11.778 1.00 89.81 67 CYS A CA 1
ATOM 479 C C . CYS A 1 67 ? 5.823 -1.840 -11.680 1.00 89.81 67 CYS A C 1
ATOM 481 O O . CYS A 1 67 ? 5.213 -1.507 -12.697 1.00 89.81 67 CYS A O 1
ATOM 483 N N . ALA A 1 68 ? 5.520 -1.378 -10.466 1.00 94.06 68 ALA A N 1
ATOM 484 C CA . ALA A 1 68 ? 4.460 -0.430 -10.170 1.00 94.06 68 ALA A CA 1
ATOM 485 C C . ALA A 1 68 ? 4.765 0.998 -10.652 1.00 94.06 68 ALA A C 1
ATOM 487 O O . ALA A 1 68 ? 3.827 1.759 -10.888 1.00 94.06 68 ALA A O 1
ATOM 488 N N . GLN A 1 69 ? 6.041 1.354 -10.860 1.00 90.31 69 GLN A N 1
ATOM 489 C CA . GLN A 1 69 ? 6.430 2.702 -11.301 1.00 90.31 69 GLN A CA 1
ATOM 490 C C . GLN A 1 69 ? 5.846 3.095 -12.665 1.00 90.31 69 GLN A C 1
ATOM 492 O O . GLN A 1 69 ? 5.663 4.276 -12.940 1.00 90.31 69 GLN A O 1
ATOM 497 N N . ARG A 1 70 ? 5.460 2.122 -13.498 1.00 88.12 70 ARG A N 1
ATOM 498 C CA . ARG A 1 70 ? 4.784 2.405 -14.771 1.00 88.12 70 ARG A CA 1
ATOM 499 C C . ARG A 1 70 ? 3.356 2.948 -14.616 1.00 88.12 70 ARG A C 1
ATOM 501 O O . ARG A 1 70 ? 2.800 3.454 -15.583 1.00 88.12 70 ARG A O 1
ATOM 508 N N . PHE A 1 71 ? 2.731 2.759 -13.449 1.00 92.75 71 PHE A N 1
ATOM 509 C CA . PHE A 1 71 ? 1.402 3.305 -13.157 1.00 92.75 71 PHE A CA 1
ATOM 510 C C . PHE A 1 71 ? 1.497 4.725 -12.607 1.00 92.75 71 PHE A C 1
ATOM 512 O O . PHE A 1 71 ? 0.587 5.520 -12.806 1.00 92.75 71 PHE A O 1
ATOM 519 N N . THR A 1 72 ? 2.568 5.026 -11.874 1.00 92.81 72 THR A N 1
ATOM 520 C CA . THR A 1 72 ? 2.845 6.334 -11.275 1.00 92.81 72 THR A CA 1
ATOM 521 C C . THR A 1 72 ? 4.286 6.359 -10.762 1.00 92.81 72 THR A C 1
ATOM 523 O O . THR A 1 72 ? 4.745 5.352 -10.219 1.00 92.81 72 THR A O 1
ATOM 526 N N . PRO A 1 73 ? 5.000 7.494 -10.831 1.00 88.69 73 PRO A N 1
ATOM 527 C CA . PRO A 1 73 ? 6.294 7.632 -10.167 1.00 88.69 73 PRO A CA 1
ATOM 528 C C . PRO A 1 73 ? 6.171 7.666 -8.631 1.00 88.69 73 PRO A C 1
ATOM 530 O O . PRO A 1 73 ? 7.155 7.432 -7.931 1.00 88.69 73 PRO A O 1
ATOM 533 N N . ARG A 1 74 ? 4.979 7.943 -8.077 1.00 93.81 74 ARG A N 1
ATOM 534 C CA . ARG A 1 74 ? 4.728 8.066 -6.629 1.00 93.81 74 ARG A CA 1
ATOM 535 C C . ARG A 1 74 ? 4.357 6.719 -6.006 1.00 93.81 74 ARG A C 1
ATOM 537 O O . ARG A 1 74 ? 3.231 6.507 -5.561 1.00 93.81 74 ARG A O 1
ATOM 544 N N . VAL A 1 75 ? 5.322 5.806 -5.978 1.00 96.06 75 VAL A N 1
ATOM 545 C CA . VAL A 1 75 ? 5.208 4.495 -5.320 1.00 96.06 75 VAL A CA 1
ATOM 546 C C . VAL A 1 75 ? 5.855 4.562 -3.941 1.00 96.06 75 VAL A C 1
ATOM 548 O O . VAL A 1 75 ? 6.925 5.133 -3.813 1.00 96.06 75 VAL A O 1
ATOM 551 N N . SER A 1 76 ? 5.278 3.942 -2.915 1.00 97.06 76 SER A N 1
ATOM 552 C CA . SER A 1 76 ? 5.877 3.828 -1.581 1.00 97.06 76 SER A CA 1
ATOM 553 C C . SER A 1 76 ? 5.755 2.405 -1.051 1.00 97.06 76 SER A C 1
ATOM 555 O O . SER A 1 76 ? 4.681 1.803 -1.064 1.00 97.06 76 SER A O 1
ATOM 557 N N . LEU A 1 77 ? 6.860 1.869 -0.538 1.00 96.88 77 LEU A N 1
ATOM 558 C CA . LEU A 1 77 ? 6.859 0.603 0.189 1.00 96.88 77 LEU A CA 1
ATOM 559 C C . LEU A 1 77 ? 6.219 0.800 1.570 1.00 96.88 77 LEU A C 1
ATOM 561 O O . LEU A 1 77 ? 6.542 1.754 2.276 1.00 96.88 77 LEU A O 1
ATOM 565 N N . ALA A 1 78 ? 5.371 -0.138 1.986 1.00 96.50 78 ALA A N 1
ATOM 566 C CA . ALA A 1 78 ? 4.837 -0.216 3.344 1.00 96.50 78 ALA A CA 1
ATOM 567 C C . ALA A 1 78 ? 5.088 -1.616 3.937 1.00 96.50 78 ALA A C 1
ATOM 569 O O . ALA A 1 78 ? 4.150 -2.405 4.076 1.00 96.50 78 ALA A O 1
ATOM 570 N N . PRO A 1 79 ? 6.351 -1.955 4.270 1.00 94.50 79 PRO A N 1
ATOM 571 C CA . PRO A 1 79 ? 6.706 -3.271 4.789 1.00 94.50 79 PRO A CA 1
ATOM 572 C C . PRO A 1 79 ? 5.882 -3.668 6.030 1.00 94.50 79 PRO A C 1
ATOM 574 O O . PRO A 1 79 ? 5.442 -2.797 6.787 1.00 94.50 79 PRO A O 1
ATOM 577 N N . PRO A 1 80 ? 5.681 -4.975 6.266 1.00 95.69 80 PRO A N 1
ATOM 578 C CA . PRO A 1 80 ? 6.261 -6.095 5.514 1.00 95.69 80 PRO A CA 1
ATOM 579 C C . PRO A 1 80 ? 5.498 -6.487 4.234 1.00 95.69 80 PRO A C 1
ATOM 581 O O . PRO A 1 80 ? 6.034 -7.230 3.425 1.00 95.69 80 PRO A O 1
ATOM 584 N N . ASP A 1 81 ? 4.278 -5.990 4.029 1.00 96.06 81 ASP A N 1
ATOM 585 C CA . ASP A 1 81 ? 3.321 -6.557 3.061 1.00 96.06 81 ASP A CA 1
ATOM 586 C C . ASP A 1 81 ? 2.423 -5.521 2.377 1.00 96.06 81 ASP A C 1
ATOM 588 O O . ASP A 1 81 ? 1.337 -5.837 1.888 1.00 96.06 81 ASP A O 1
ATOM 592 N N . GLY A 1 82 ? 2.849 -4.264 2.371 1.00 97.38 82 GLY A N 1
ATOM 593 C CA . GLY A 1 82 ? 2.106 -3.164 1.785 1.00 97.38 82 GLY A CA 1
ATOM 594 C C . GLY A 1 82 ? 2.847 -2.518 0.624 1.00 97.38 82 GLY A C 1
ATOM 595 O O . GLY A 1 82 ? 4.059 -2.294 0.690 1.00 97.38 82 GLY A O 1
ATOM 596 N N . LEU A 1 83 ? 2.096 -2.145 -0.408 1.00 98.25 83 LEU A N 1
ATOM 597 C CA . LEU A 1 83 ? 2.544 -1.226 -1.450 1.00 98.25 83 LEU A CA 1
ATOM 598 C C . LEU A 1 83 ? 1.503 -0.118 -1.620 1.00 98.25 83 LEU A C 1
ATOM 600 O O . LEU A 1 83 ? 0.302 -0.382 -1.625 1.00 98.25 83 LEU A O 1
ATOM 604 N N . LEU A 1 84 ? 1.971 1.118 -1.733 1.00 98.38 84 LEU A N 1
ATOM 605 C CA . LEU A 1 84 ? 1.153 2.313 -1.889 1.00 98.38 84 LEU A CA 1
ATOM 606 C C . LEU A 1 84 ? 1.517 3.013 -3.192 1.00 98.38 84 LEU A C 1
ATOM 608 O O . LEU A 1 84 ? 2.694 3.105 -3.533 1.00 98.38 84 LEU A O 1
ATOM 612 N N . LEU A 1 85 ? 0.514 3.496 -3.913 1.00 97.94 85 LEU A N 1
ATOM 613 C CA . LEU A 1 85 ? 0.688 4.253 -5.146 1.00 97.94 85 LEU A CA 1
ATOM 614 C C . LEU A 1 85 ? -0.232 5.472 -5.102 1.00 97.94 85 LEU A C 1
ATOM 616 O O . LEU A 1 85 ? -1.430 5.300 -4.891 1.00 97.94 85 LEU A O 1
ATOM 620 N N . GLU A 1 86 ? 0.287 6.677 -5.322 1.00 96.44 86 GLU A N 1
ATOM 621 C CA . GLU A 1 86 ? -0.561 7.850 -5.576 1.00 96.44 86 GLU A CA 1
ATOM 622 C C . GLU A 1 86 ? -0.864 7.922 -7.071 1.00 96.44 86 GLU A C 1
ATOM 624 O O . GLU A 1 86 ? 0.048 8.003 -7.894 1.00 96.44 86 GLU A O 1
ATOM 629 N N . VAL A 1 87 ? -2.139 7.805 -7.424 1.00 96.50 87 VAL A N 1
ATOM 630 C CA . VAL A 1 87 ? -2.578 7.454 -8.779 1.00 96.50 87 VAL A CA 1
ATOM 631 C C . VAL A 1 87 ? -3.490 8.496 -9.408 1.00 96.50 87 VAL A C 1
ATOM 633 O O . VAL A 1 87 ? -3.854 8.314 -10.566 1.00 96.50 87 VAL A O 1
ATOM 636 N N . GLN A 1 88 ? -3.843 9.585 -8.713 1.00 95.00 88 GLN A N 1
ATOM 637 C CA . GLN A 1 88 ? -4.804 10.568 -9.221 1.00 95.00 88 GLN A CA 1
ATOM 638 C C . GLN A 1 88 ? -4.434 11.041 -10.629 1.00 95.00 88 GLN A C 1
ATOM 640 O O . GLN A 1 88 ? -5.268 11.027 -11.533 1.00 95.00 88 GLN A O 1
ATOM 645 N N . GLY A 1 89 ? -3.167 11.419 -10.823 1.00 91.62 89 GLY A N 1
ATOM 646 C CA . GLY A 1 89 ? -2.680 11.951 -12.095 1.00 91.62 89 GLY A CA 1
ATOM 647 C C . GLY A 1 89 ? -2.689 10.939 -13.243 1.00 91.62 89 GLY A C 1
ATOM 648 O O . GLY A 1 89 ? -2.770 11.341 -14.400 1.00 91.62 89 GLY A O 1
ATOM 649 N N . SER A 1 90 ? -2.646 9.636 -12.955 1.00 92.94 90 SER A N 1
ATOM 650 C CA . SER A 1 90 ? -2.566 8.587 -13.976 1.00 92.94 90 SER A CA 1
ATOM 651 C C . SER A 1 90 ? -3.874 7.838 -14.213 1.00 92.94 90 SER A C 1
ATOM 653 O O . SER A 1 90 ? -3.955 7.079 -15.174 1.00 92.94 90 SER A O 1
ATOM 655 N N . LEU A 1 91 ? -4.924 8.071 -13.415 1.00 93.50 91 LEU A N 1
ATOM 656 C CA . LEU A 1 91 ? -6.216 7.376 -13.534 1.00 93.50 91 LEU A CA 1
ATOM 657 C C . LEU A 1 91 ? -6.787 7.367 -14.959 1.00 93.50 91 LEU A C 1
ATOM 659 O O . LEU A 1 91 ? -7.313 6.347 -15.405 1.00 93.50 91 LEU A O 1
ATOM 663 N N . HIS A 1 92 ? -6.680 8.486 -15.676 1.00 92.50 92 HIS A N 1
ATOM 664 C CA . HIS A 1 92 ? -7.208 8.623 -17.035 1.00 92.50 92 HIS A CA 1
ATOM 665 C C . HIS A 1 92 ? -6.535 7.668 -18.039 1.00 92.50 92 HIS A C 1
ATOM 667 O O . HIS A 1 92 ? -7.194 7.203 -18.964 1.00 92.50 92 HIS A O 1
ATOM 673 N N . LEU A 1 93 ? -5.266 7.298 -17.819 1.00 92.06 93 LEU A N 1
ATOM 674 C CA . LEU A 1 93 ? -4.519 6.349 -18.657 1.00 92.06 93 LEU A CA 1
ATOM 675 C C . LEU A 1 93 ? -5.003 4.901 -18.499 1.00 92.06 93 LEU A C 1
ATOM 677 O O . LEU A 1 93 ? -4.662 4.039 -19.305 1.00 92.06 93 LEU A O 1
ATOM 681 N N . PHE A 1 94 ? -5.778 4.623 -17.451 1.00 94.50 94 PHE A N 1
ATOM 682 C CA . PHE A 1 94 ? -6.207 3.278 -17.078 1.00 94.50 94 PHE A CA 1
ATOM 683 C C . PHE A 1 94 ? -7.729 3.152 -17.001 1.00 94.50 94 PHE A C 1
ATOM 685 O O . PHE A 1 94 ? -8.228 2.310 -16.259 1.00 94.50 94 PHE A O 1
ATOM 692 N N . ALA A 1 95 ? -8.474 3.985 -17.738 1.00 93.62 95 ALA A N 1
ATOM 693 C CA . ALA A 1 95 ? -9.941 3.987 -17.726 1.00 93.62 95 ALA A CA 1
ATOM 694 C C . ALA A 1 95 ? -10.528 4.103 -16.298 1.00 93.62 95 ALA A C 1
ATOM 696 O O . ALA A 1 95 ? -11.507 3.445 -15.938 1.00 93.62 95 ALA A O 1
ATOM 697 N N . GLY A 1 96 ? -9.894 4.924 -15.456 1.00 95.25 96 GLY A N 1
ATOM 698 C CA . GLY A 1 96 ? -10.298 5.155 -14.073 1.00 95.25 96 GLY A CA 1
ATOM 699 C C . GLY A 1 96 ? -9.910 4.029 -13.108 1.00 95.25 96 GLY A C 1
ATOM 700 O O . GLY A 1 96 ? -9.021 3.215 -13.354 1.00 95.25 96 GLY A O 1
ATOM 701 N N . VAL A 1 97 ? -10.582 3.993 -11.952 1.00 96.56 97 VAL A N 1
ATOM 702 C CA . VAL A 1 97 ? -10.244 3.076 -10.845 1.00 96.56 97 VAL A CA 1
ATOM 703 C C . VAL A 1 97 ? -10.419 1.606 -11.237 1.00 96.56 97 VAL A C 1
ATOM 705 O O . VAL A 1 97 ? -9.636 0.761 -10.805 1.00 96.56 97 VAL A O 1
ATOM 708 N N . ALA A 1 98 ? -11.426 1.281 -12.052 1.00 96.00 98 ALA A N 1
ATOM 709 C CA . ALA A 1 98 ? -11.715 -0.096 -12.447 1.00 96.00 98 ALA A CA 1
ATOM 710 C C . ALA A 1 98 ? -10.597 -0.693 -13.317 1.00 96.00 98 ALA A C 1
ATOM 712 O O . ALA A 1 98 ? -10.077 -1.765 -12.992 1.00 96.00 98 ALA A O 1
ATOM 713 N N . GLY A 1 99 ? -10.180 0.014 -14.372 1.00 97.19 99 GLY A N 1
ATOM 714 C CA . GLY A 1 99 ? -9.105 -0.464 -15.240 1.00 97.19 99 GLY A CA 1
ATOM 715 C C . GLY A 1 99 ? -7.748 -0.456 -14.534 1.00 97.19 99 GLY A C 1
ATOM 716 O O . GLY A 1 99 ? -7.012 -1.442 -14.627 1.00 97.19 99 GLY A O 1
ATOM 717 N N . LEU A 1 100 ? -7.455 0.559 -13.710 1.00 97.50 100 LEU A N 1
ATOM 718 C CA . LEU A 1 100 ? -6.234 0.578 -12.899 1.00 97.50 100 LEU A CA 1
ATOM 719 C C . LEU A 1 100 ? -6.179 -0.592 -11.906 1.00 97.50 100 LEU A C 1
ATOM 721 O O . LEU A 1 100 ? -5.141 -1.238 -11.765 1.00 97.50 100 LEU A O 1
ATOM 725 N N . ARG A 1 101 ? -7.295 -0.910 -11.239 1.00 97.75 101 ARG A N 1
ATOM 726 C CA . ARG A 1 101 ? -7.401 -2.076 -10.351 1.00 97.75 101 ARG A CA 1
ATOM 727 C C . ARG A 1 101 ? -7.115 -3.374 -11.103 1.00 97.75 101 ARG A C 1
ATOM 729 O O . ARG A 1 101 ? -6.375 -4.209 -10.585 1.00 97.75 101 ARG A O 1
ATOM 736 N N . GLY A 1 102 ? -7.681 -3.539 -12.299 1.00 97.31 102 GLY A N 1
ATOM 737 C CA . GLY A 1 102 ? -7.416 -4.691 -13.162 1.00 97.31 102 GLY A CA 1
ATOM 738 C C . GLY A 1 102 ? -5.933 -4.807 -13.508 1.00 97.31 102 GLY A C 1
ATOM 739 O O . GLY A 1 102 ? -5.327 -5.853 -13.284 1.00 97.31 102 GLY A O 1
ATOM 740 N N . ALA A 1 103 ? -5.320 -3.709 -13.950 1.00 96.88 103 ALA A N 1
ATOM 741 C CA . ALA A 1 103 ? -3.913 -3.684 -14.329 1.00 96.88 103 ALA A CA 1
ATOM 742 C C . ALA A 1 103 ? -2.966 -3.954 -13.142 1.00 96.88 103 ALA A C 1
ATOM 744 O O . ALA A 1 103 ? -2.047 -4.765 -13.263 1.00 96.88 103 ALA A O 1
ATOM 745 N N . LEU A 1 104 ? -3.215 -3.349 -11.973 1.00 97.44 104 LEU A N 1
ATOM 746 C CA . LEU A 1 104 ? -2.465 -3.623 -10.739 1.00 97.44 104 LEU A CA 1
ATOM 747 C C . LEU A 1 104 ? -2.594 -5.088 -10.308 1.00 97.44 104 LEU A C 1
ATOM 749 O O . LEU A 1 104 ? -1.610 -5.704 -9.892 1.00 97.44 104 LEU A O 1
ATOM 753 N N . ARG A 1 105 ? -3.797 -5.664 -10.419 1.00 97.44 105 ARG A N 1
ATOM 754 C CA . ARG A 1 105 ? -4.031 -7.072 -10.089 1.00 97.44 105 ARG A CA 1
ATOM 755 C C . ARG A 1 105 ? -3.247 -7.992 -11.019 1.00 97.44 105 ARG A C 1
ATOM 757 O O . ARG A 1 105 ? -2.556 -8.876 -10.520 1.00 97.44 105 ARG A O 1
ATOM 764 N N . SER A 1 106 ? -3.299 -7.763 -12.331 1.00 96.56 106 SER A N 1
ATOM 765 C CA . SER A 1 106 ? -2.554 -8.552 -13.321 1.00 96.56 106 SER A CA 1
ATOM 766 C C . SER A 1 106 ? -1.050 -8.567 -13.040 1.00 96.56 106 SER A C 1
ATOM 768 O O . SER A 1 106 ? -0.404 -9.604 -13.164 1.00 96.56 106 SER A O 1
ATOM 770 N N . GLU A 1 107 ? -0.488 -7.454 -12.572 1.00 94.00 107 GLU A N 1
ATOM 771 C CA . GLU A 1 107 ? 0.926 -7.401 -12.190 1.00 94.00 107 GLU A CA 1
ATOM 772 C C . GLU A 1 107 ? 1.284 -8.208 -10.965 1.00 94.00 107 GLU A C 1
ATOM 774 O O . GLU A 1 107 ? 2.313 -8.885 -10.953 1.00 94.00 107 GLU A O 1
ATOM 779 N N . CYS A 1 108 ? 0.446 -8.139 -9.936 1.00 95.69 108 CYS A N 1
ATOM 780 C CA . CYS A 1 108 ? 0.656 -8.946 -8.746 1.00 95.69 108 CYS A CA 1
ATOM 781 C C . CYS A 1 108 ? 0.597 -10.435 -9.110 1.00 95.69 108 CYS A C 1
ATOM 783 O O . CYS A 1 108 ? 1.472 -11.204 -8.707 1.00 95.69 108 CYS A O 1
ATOM 785 N N . LEU A 1 109 ? -0.367 -10.821 -9.955 1.00 95.62 109 LEU A N 1
ATOM 786 C CA . LEU A 1 109 ? -0.522 -12.193 -10.439 1.00 95.62 109 LEU A CA 1
ATOM 787 C C . LEU A 1 109 ? 0.683 -12.668 -11.261 1.00 95.62 109 LEU A C 1
ATOM 789 O O . LEU A 1 109 ? 1.126 -13.799 -11.076 1.00 95.62 109 LEU A O 1
ATOM 793 N N . ARG A 1 110 ? 1.281 -11.804 -12.092 1.00 92.12 110 ARG A N 1
ATOM 794 C CA . ARG A 1 110 ? 2.515 -12.110 -12.841 1.00 92.12 110 ARG A CA 1
ATOM 795 C C . ARG A 1 110 ? 3.698 -12.452 -11.924 1.00 92.12 110 ARG A C 1
ATOM 797 O O . ARG A 1 110 ? 4.552 -13.246 -12.302 1.00 92.12 110 ARG A O 1
ATOM 804 N N . LEU A 1 111 ? 3.736 -11.892 -10.712 1.00 88.56 111 LEU A N 1
ATOM 805 C CA . LEU A 1 111 ? 4.726 -12.213 -9.670 1.00 88.56 111 LEU A CA 1
ATOM 806 C C . LEU A 1 111 ? 4.260 -13.312 -8.693 1.00 88.56 111 LEU A C 1
ATOM 808 O O . LEU A 1 111 ? 4.932 -13.580 -7.686 1.00 88.56 111 LEU A O 1
ATOM 812 N N . GLN A 1 112 ? 3.133 -13.966 -8.999 1.00 93.44 112 GLN A N 1
ATOM 813 C CA . GLN A 1 112 ? 2.489 -14.999 -8.185 1.00 93.44 112 GLN A CA 1
ATOM 814 C C . GLN A 1 112 ? 2.139 -14.502 -6.775 1.00 93.44 112 GLN A C 1
ATOM 816 O O . GLN A 1 112 ? 2.371 -15.189 -5.780 1.00 93.44 112 GLN A O 1
ATOM 821 N N . VAL A 1 113 ? 1.615 -13.278 -6.680 1.00 94.69 113 VAL A N 1
ATOM 822 C CA . VAL A 1 113 ? 1.121 -12.683 -5.435 1.00 94.69 113 VAL A CA 1
ATOM 823 C C . VAL A 1 113 ? -0.352 -12.329 -5.599 1.00 94.69 113 VAL A C 1
ATOM 825 O O . VAL A 1 113 ? -0.738 -11.713 -6.589 1.00 94.69 113 VAL A O 1
ATOM 828 N N . GLN A 1 114 ? -1.175 -12.696 -4.617 1.00 95.50 114 GLN A N 1
ATOM 829 C CA . GLN A 1 114 ? -2.594 -12.344 -4.582 1.00 95.50 114 GLN A CA 1
ATOM 830 C C . GLN A 1 114 ? -2.800 -11.071 -3.750 1.00 95.50 114 GLN A C 1
ATOM 832 O O . GLN A 1 114 ? -2.635 -11.121 -2.530 1.00 95.50 114 GLN A O 1
ATOM 837 N N . PRO A 1 115 ? -3.134 -9.924 -4.371 1.00 97.12 115 PRO A N 1
ATOM 838 C CA . PRO A 1 115 ? -3.324 -8.681 -3.642 1.00 97.12 115 PRO A CA 1
ATOM 839 C C . PRO A 1 115 ? -4.769 -8.530 -3.155 1.00 97.12 115 PRO A C 1
ATOM 841 O O . PRO A 1 115 ? -5.720 -8.897 -3.850 1.00 97.12 115 PRO A O 1
ATOM 844 N N . VAL A 1 116 ? -4.946 -7.849 -2.025 1.00 97.88 116 VAL A N 1
ATOM 845 C CA . VAL A 1 116 ? -6.175 -7.089 -1.757 1.00 97.88 116 VAL A CA 1
ATOM 846 C C . VAL A 1 116 ? -5.900 -5.631 -2.101 1.00 97.88 116 VAL A C 1
ATOM 848 O O . VAL A 1 116 ? -4.903 -5.067 -1.658 1.00 97.88 116 VAL A O 1
ATOM 851 N N . LEU A 1 117 ? -6.772 -5.032 -2.908 1.00 98.19 117 LEU A N 1
ATOM 852 C CA . LEU A 1 117 ? -6.632 -3.673 -3.433 1.00 98.19 117 LEU A CA 1
ATOM 853 C C . LEU A 1 117 ? -7.735 -2.778 -2.883 1.00 98.19 117 LEU A C 1
ATOM 855 O O . LEU A 1 117 ? -8.909 -3.113 -3.033 1.00 98.19 117 LEU A O 1
ATOM 859 N N . ALA A 1 118 ? -7.384 -1.613 -2.357 1.00 98.44 118 ALA A N 1
ATOM 860 C CA . ALA A 1 118 ? -8.343 -0.572 -2.012 1.00 98.44 118 ALA A CA 1
ATOM 861 C C . ALA A 1 118 ? -7.852 0.805 -2.465 1.00 98.44 118 ALA A C 1
ATOM 863 O O . ALA A 1 118 ? -6.656 1.004 -2.667 1.00 98.44 118 ALA A O 1
ATOM 864 N N . PHE A 1 119 ? -8.783 1.741 -2.634 1.00 98.25 119 PHE A N 1
ATOM 865 C CA . PHE A 1 119 ? -8.501 3.104 -3.073 1.00 98.25 119 PHE A CA 1
ATOM 866 C C . PHE A 1 119 ? -9.119 4.101 -2.098 1.00 98.25 119 PHE A C 1
ATOM 868 O O . PHE A 1 119 ? -10.278 3.938 -1.721 1.00 98.25 119 PHE A O 1
ATOM 875 N N . ALA A 1 120 ? -8.358 5.106 -1.679 1.00 97.19 120 ALA A N 1
ATOM 876 C CA . ALA A 1 120 ? -8.818 6.131 -0.743 1.00 97.19 120 ALA A CA 1
ATOM 877 C C . ALA A 1 120 ? -8.065 7.452 -0.967 1.00 97.19 120 ALA A C 1
ATOM 879 O O . ALA A 1 120 ? -6.924 7.414 -1.430 1.00 97.19 120 ALA A O 1
ATOM 880 N N . PRO A 1 121 ? -8.616 8.613 -0.567 1.00 95.38 121 PRO A N 1
ATOM 881 C CA . PRO A 1 121 ? -7.921 9.896 -0.679 1.00 95.38 121 PRO A CA 1
ATOM 882 C C . PRO A 1 121 ? -6.810 10.084 0.374 1.00 95.38 121 PRO A C 1
ATOM 884 O O . PRO A 1 121 ? -6.200 11.143 0.460 1.00 95.38 121 PRO A O 1
ATOM 887 N N . ALA A 1 122 ? -6.525 9.054 1.178 1.00 94.31 122 ALA A N 1
ATOM 888 C CA . ALA A 1 122 ? -5.407 9.008 2.113 1.00 94.31 122 ALA A CA 1
ATOM 889 C C . ALA A 1 122 ? -4.671 7.666 1.988 1.00 94.31 122 ALA A C 1
ATOM 891 O O . ALA A 1 122 ? -5.294 6.600 2.009 1.00 94.31 122 ALA A O 1
ATOM 892 N N . ALA A 1 123 ? -3.338 7.709 1.907 1.00 96.50 123 ALA A N 1
ATOM 893 C CA . ALA A 1 123 ? -2.504 6.525 1.697 1.00 96.50 123 ALA A CA 1
ATOM 894 C C . ALA A 1 123 ? -2.722 5.459 2.783 1.00 96.50 123 ALA A C 1
ATOM 896 O O . ALA A 1 123 ? -3.021 4.302 2.478 1.00 96.50 123 ALA A O 1
ATOM 897 N N . LEU A 1 124 ? -2.643 5.850 4.062 1.00 96.94 124 LEU A N 1
ATOM 898 C CA . LEU A 1 124 ? -2.897 4.927 5.167 1.00 96.94 124 LEU A CA 1
ATOM 899 C C . LEU A 1 124 ? -4.305 4.315 5.106 1.00 96.94 124 LEU A C 1
ATOM 901 O O . LEU A 1 124 ? -4.449 3.122 5.361 1.00 96.94 124 LEU A O 1
ATOM 905 N N . ALA A 1 125 ? -5.327 5.088 4.730 1.00 97.25 125 ALA A N 1
ATOM 906 C CA . ALA A 1 125 ? -6.690 4.578 4.609 1.00 97.25 125 ALA A CA 1
ATOM 907 C C . ALA A 1 125 ? -6.816 3.496 3.535 1.00 97.25 125 ALA A C 1
ATOM 909 O O . ALA A 1 125 ? -7.414 2.451 3.792 1.00 97.25 125 ALA A O 1
ATOM 910 N N . ALA A 1 126 ? -6.200 3.705 2.368 1.00 97.69 126 ALA A N 1
ATOM 911 C CA . ALA A 1 126 ? -6.190 2.718 1.294 1.00 97.69 126 ALA A CA 1
ATOM 912 C C . ALA A 1 126 ? -5.517 1.411 1.752 1.00 97.69 126 ALA A C 1
ATOM 914 O O . ALA A 1 126 ? -6.053 0.322 1.557 1.00 97.69 126 ALA A O 1
ATOM 915 N N . LEU A 1 127 ? -4.371 1.498 2.436 1.00 98.06 127 LEU A N 1
ATOM 916 C CA . LEU A 1 127 ? -3.670 0.311 2.933 1.00 98.06 127 LEU A CA 1
ATOM 917 C C . LEU A 1 127 ? -4.432 -0.412 4.051 1.00 98.06 127 LEU A C 1
ATOM 919 O O . LEU A 1 127 ? -4.480 -1.640 4.071 1.00 98.06 127 LEU A O 1
ATOM 923 N N . VAL A 1 128 ? -5.026 0.327 4.987 1.00 98.06 128 VAL A N 1
ATOM 924 C CA . VAL A 1 128 ? -5.801 -0.238 6.104 1.00 98.06 128 VAL A CA 1
ATOM 925 C C . VAL A 1 128 ? -7.054 -0.944 5.593 1.00 98.06 128 VAL A C 1
ATOM 927 O O . VAL A 1 128 ? -7.349 -2.058 6.023 1.00 98.06 128 VAL A O 1
ATOM 930 N N . ALA A 1 129 ? -7.737 -0.363 4.611 1.00 98.19 129 ALA A N 1
ATOM 931 C CA . ALA A 1 129 ? -8.852 -1.002 3.929 1.00 98.19 129 ALA A CA 1
ATOM 932 C C . ALA A 1 129 ? -8.457 -2.318 3.241 1.00 98.19 129 ALA A C 1
ATOM 934 O O . ALA A 1 129 ? -9.114 -3.345 3.432 1.00 98.19 129 ALA A O 1
ATOM 935 N N . ALA A 1 130 ? -7.338 -2.310 2.511 1.00 98.12 130 ALA A N 1
ATOM 936 C CA . ALA A 1 130 ? -6.793 -3.510 1.887 1.00 98.12 130 ALA A CA 1
ATOM 937 C C . ALA A 1 130 ? -6.423 -4.584 2.929 1.00 98.12 130 ALA A C 1
ATOM 939 O O . ALA A 1 130 ? -6.755 -5.758 2.765 1.00 98.12 130 ALA A O 1
ATOM 940 N N . ARG A 1 131 ? -5.804 -4.189 4.050 1.00 97.81 131 ARG A N 1
ATOM 941 C CA . ARG A 1 131 ? -5.487 -5.086 5.177 1.00 97.81 131 ARG A CA 1
ATOM 942 C C . ARG A 1 131 ? -6.727 -5.669 5.843 1.00 97.81 131 ARG A C 1
ATOM 944 O O . ARG A 1 131 ? -6.690 -6.811 6.284 1.00 97.81 131 ARG A O 1
ATOM 951 N N . ALA A 1 132 ? -7.821 -4.915 5.889 1.00 97.25 132 ALA A N 1
ATOM 952 C CA . ALA A 1 132 ? -9.108 -5.388 6.384 1.00 97.25 132 ALA A CA 1
ATOM 953 C C . ALA A 1 132 ? -9.827 -6.347 5.413 1.00 97.25 132 ALA A C 1
ATOM 955 O O . ALA A 1 132 ? -10.944 -6.772 5.706 1.00 97.25 132 ALA A O 1
ATOM 956 N N . GLY A 1 133 ? -9.238 -6.668 4.253 1.00 95.00 133 GLY A N 1
ATOM 957 C CA . GLY A 1 133 ? -9.869 -7.524 3.248 1.00 95.00 133 GLY A CA 1
ATOM 958 C C . GLY A 1 133 ? -11.019 -6.842 2.502 1.00 95.00 133 GLY A C 1
ATOM 959 O O . GLY A 1 133 ? -11.813 -7.518 1.854 1.00 95.00 133 GLY A O 1
ATOM 960 N N . LYS A 1 134 ? -11.148 -5.511 2.601 1.00 91.00 134 LYS A N 1
ATOM 961 C CA . LYS A 1 134 ? -12.241 -4.742 1.995 1.00 91.00 134 LYS A CA 1
ATOM 962 C C . LYS A 1 134 ? -11.732 -4.024 0.746 1.00 91.00 134 LYS A C 1
ATOM 964 O O . LYS A 1 134 ? -11.019 -3.030 0.882 1.00 91.00 134 LYS A O 1
ATOM 969 N N . PRO A 1 135 ? -12.104 -4.465 -0.471 1.00 88.00 135 PRO A N 1
ATOM 970 C CA . PRO A 1 135 ? -11.604 -3.882 -1.710 1.00 88.00 135 PRO A CA 1
ATOM 971 C C . PRO A 1 135 ? -12.298 -2.558 -2.083 1.00 88.00 135 PRO A C 1
ATOM 973 O O . PRO A 1 135 ? -12.702 -2.355 -3.228 1.00 88.00 135 PRO A O 1
ATOM 976 N N . LEU A 1 136 ? -12.460 -1.654 -1.116 1.00 91.38 136 LEU A N 1
ATOM 977 C CA . LEU A 1 136 ? -13.201 -0.404 -1.276 1.00 91.38 136 LEU A CA 1
ATOM 978 C C . LEU A 1 136 ? -12.547 0.542 -2.290 1.00 91.38 136 LEU A C 1
ATOM 980 O O . LEU A 1 136 ? -11.348 0.462 -2.566 1.00 91.38 136 LEU A O 1
ATOM 984 N N . ALA A 1 137 ? -13.349 1.446 -2.840 1.00 96.00 137 ALA A N 1
ATOM 985 C CA . ALA A 1 137 ? -12.884 2.597 -3.597 1.00 96.00 137 ALA A CA 1
ATOM 986 C C . ALA A 1 137 ? -13.641 3.827 -3.102 1.00 96.00 137 ALA A C 1
ATOM 988 O O . ALA A 1 137 ? -14.840 3.952 -3.329 1.00 96.00 137 ALA A O 1
ATOM 989 N N . VAL A 1 138 ? -12.939 4.701 -2.391 1.00 95.81 138 VAL A N 1
ATOM 990 C CA . VAL A 1 138 ? -13.466 5.965 -1.884 1.00 95.81 138 VAL A CA 1
ATOM 991 C C . VAL A 1 138 ? -12.669 7.074 -2.540 1.00 95.81 138 VAL A C 1
ATOM 993 O O . VAL A 1 138 ? -11.446 7.086 -2.454 1.00 95.81 138 VAL A O 1
ATOM 996 N N . MET A 1 139 ? -13.361 7.979 -3.221 1.00 92.88 139 MET A N 1
ATOM 997 C CA . MET A 1 139 ? -12.737 9.132 -3.877 1.00 92.88 139 MET A CA 1
ATOM 998 C C . MET A 1 139 ? -13.077 10.429 -3.147 1.00 92.88 139 MET A C 1
ATOM 1000 O O . MET A 1 139 ? -12.238 11.317 -3.068 1.00 92.88 139 MET A O 1
ATOM 1004 N N . ASP A 1 140 ? -14.274 10.508 -2.564 1.00 93.25 140 ASP A N 1
ATOM 1005 C CA . ASP A 1 140 ? -14.723 11.650 -1.777 1.00 93.25 140 ASP A CA 1
ATOM 1006 C C . ASP A 1 140 ? -14.204 11.561 -0.325 1.00 93.25 140 ASP A C 1
ATOM 1008 O O . ASP A 1 140 ? -14.584 10.635 0.408 1.00 93.25 140 ASP A O 1
ATOM 1012 N N . PRO A 1 141 ? -13.365 12.514 0.131 1.00 91.81 141 PRO A N 1
ATOM 1013 C CA . PRO A 1 141 ? -12.914 12.581 1.519 1.00 91.81 141 PRO A CA 1
ATOM 1014 C C . PRO A 1 141 ? -14.057 12.621 2.541 1.00 91.81 141 PRO A C 1
ATOM 1016 O O . PRO A 1 141 ? -13.896 12.085 3.639 1.00 91.81 141 PRO A O 1
ATOM 1019 N N . ALA A 1 142 ? -15.221 13.185 2.195 1.00 92.88 142 ALA A N 1
ATOM 1020 C CA . ALA A 1 142 ? -16.367 13.252 3.102 1.00 92.88 142 ALA A CA 1
ATOM 1021 C C . ALA A 1 142 ? -16.926 11.858 3.444 1.00 92.88 142 ALA A C 1
ATOM 1023 O O . ALA A 1 142 ? -17.386 11.621 4.562 1.00 92.88 142 ALA A O 1
ATOM 1024 N N . GLN A 1 143 ? -16.821 10.897 2.521 1.00 94.94 143 GLN A N 1
ATOM 1025 C CA . GLN A 1 143 ? -17.287 9.52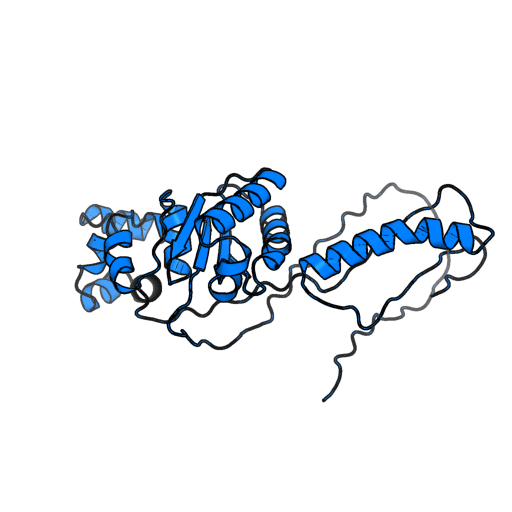1 2.724 1.00 94.94 143 GLN A CA 1
ATOM 1026 C C . GLN A 1 143 ? -16.263 8.634 3.446 1.00 94.94 143 GLN A C 1
ATOM 1028 O O . GLN A 1 143 ? -16.613 7.561 3.950 1.00 94.94 143 GLN A O 1
ATOM 1033 N N . LEU A 1 144 ? -15.001 9.070 3.528 1.00 95.44 144 LEU A N 1
ATOM 1034 C CA . LEU A 1 144 ? -13.889 8.257 4.018 1.00 95.44 144 LEU A CA 1
ATOM 1035 C C . LEU A 1 144 ? -14.130 7.714 5.425 1.00 95.44 144 LEU A C 1
ATOM 1037 O O . LEU A 1 144 ? -14.034 6.509 5.655 1.00 95.44 144 LEU A O 1
ATOM 1041 N N . THR A 1 145 ? -14.476 8.587 6.370 1.00 96.38 145 THR A N 1
ATOM 1042 C CA . THR A 1 145 ? -14.630 8.183 7.774 1.00 96.38 145 THR A CA 1
ATOM 1043 C C . THR A 1 145 ? -15.753 7.158 7.946 1.00 96.38 145 THR A C 1
ATOM 1045 O O . THR A 1 145 ? -15.581 6.188 8.684 1.00 96.38 145 THR A O 1
ATOM 1048 N N . GLY A 1 146 ? -16.871 7.323 7.230 1.00 96.62 146 GLY A N 1
ATOM 1049 C CA . GLY A 1 146 ? -17.990 6.377 7.266 1.00 96.62 146 GLY A CA 1
ATOM 1050 C C . GLY A 1 146 ? -17.607 4.995 6.733 1.00 96.62 146 GLY A C 1
ATOM 1051 O O . GLY A 1 146 ? -17.921 3.984 7.356 1.00 96.62 146 GLY A O 1
ATOM 1052 N N . GLN A 1 147 ? -16.850 4.948 5.636 1.00 97.00 147 GLN A N 1
ATOM 1053 C CA . GLN A 1 147 ? -16.397 3.697 5.016 1.00 97.00 147 GLN A CA 1
ATOM 1054 C C . GLN A 1 147 ? -15.328 2.969 5.845 1.00 97.00 147 GLN A C 1
ATOM 1056 O O . GLN A 1 147 ? -15.256 1.740 5.839 1.00 97.00 147 GLN A O 1
ATOM 1061 N N . LEU A 1 148 ? -14.511 3.712 6.598 1.00 97.38 148 LEU A N 1
ATOM 1062 C CA . LEU A 1 148 ? -13.510 3.141 7.501 1.00 97.38 148 LEU A CA 1
ATOM 1063 C C . LEU A 1 148 ? -14.095 2.696 8.847 1.00 97.38 148 LEU A C 1
ATOM 1065 O O . LEU A 1 148 ? -13.554 1.787 9.473 1.00 97.38 148 LEU A O 1
ATOM 1069 N N . ALA A 1 149 ? -15.192 3.308 9.301 1.00 97.69 149 ALA A N 1
ATOM 1070 C CA . ALA A 1 149 ? -15.794 3.049 10.607 1.00 97.69 149 ALA A CA 1
ATOM 1071 C C . ALA A 1 149 ? -16.040 1.558 10.945 1.00 97.69 149 ALA A C 1
ATOM 1073 O O . ALA A 1 149 ? -15.729 1.170 12.077 1.00 97.69 149 ALA A O 1
ATOM 1074 N N . PRO A 1 150 ? -16.554 0.703 10.034 1.00 97.56 150 PRO A N 1
ATOM 1075 C CA . PRO A 1 150 ? -16.798 -0.708 10.340 1.00 97.56 150 PRO A CA 1
ATOM 1076 C C . PRO A 1 150 ? -15.532 -1.578 10.325 1.00 97.56 150 PRO A C 1
ATOM 1078 O O . PRO A 1 150 ? -15.595 -2.736 10.735 1.00 97.56 150 PRO A O 1
ATOM 1081 N N . LEU A 1 151 ? -14.389 -1.069 9.854 1.00 98.00 151 LEU A N 1
ATOM 1082 C CA . LEU A 1 151 ? -13.175 -1.875 9.736 1.00 98.00 151 LEU A CA 1
ATOM 1083 C C . LEU A 1 151 ? -12.613 -2.253 11.121 1.00 98.00 151 LEU A C 1
ATOM 1085 O O . LEU A 1 151 ? -12.677 -1.447 12.058 1.00 98.00 151 LEU A O 1
ATOM 1089 N N . PRO A 1 152 ? -12.037 -3.460 11.274 1.00 97.69 152 PRO A N 1
ATOM 1090 C CA . PRO A 1 152 ? -11.461 -3.906 12.538 1.00 97.69 152 PRO A CA 1
ATOM 1091 C C . PRO A 1 152 ? -10.186 -3.125 12.870 1.00 97.69 152 PRO A C 1
ATOM 1093 O O . PRO A 1 152 ? -9.346 -2.906 11.997 1.00 97.69 152 PRO A O 1
ATOM 1096 N N . LEU A 1 153 ? -9.967 -2.792 14.146 1.00 97.00 153 LEU A N 1
ATOM 1097 C CA . LEU A 1 153 ? -8.740 -2.111 14.591 1.00 97.00 153 LEU A CA 1
ATOM 1098 C C . LEU A 1 153 ? -7.462 -2.903 14.289 1.00 97.00 153 LEU A C 1
ATOM 1100 O O . LEU A 1 153 ? -6.407 -2.308 14.090 1.00 97.00 153 LEU A O 1
ATOM 1104 N N . ALA A 1 154 ? -7.548 -4.232 14.198 1.00 95.75 154 ALA A N 1
ATOM 1105 C CA . ALA A 1 154 ? -6.414 -5.085 13.846 1.00 95.75 154 ALA A CA 1
ATOM 1106 C C . ALA A 1 154 ? -5.787 -4.728 12.480 1.00 95.75 154 ALA A C 1
ATOM 1108 O O . ALA A 1 154 ? -4.589 -4.921 12.283 1.00 95.75 154 ALA A O 1
ATOM 1109 N N . SER A 1 155 ? -6.559 -4.134 11.561 1.00 96.69 155 SER A N 1
ATOM 1110 C CA . SER A 1 155 ? -6.058 -3.673 10.257 1.00 96.69 155 SER A CA 1
ATOM 1111 C C . SER A 1 155 ? -5.031 -2.530 10.352 1.00 96.69 155 SER A C 1
ATOM 1113 O O . SER A 1 155 ? -4.212 -2.368 9.445 1.00 96.69 155 SER A O 1
ATOM 1115 N N . LEU A 1 156 ? -5.007 -1.793 11.473 1.00 96.19 156 LEU A N 1
ATOM 1116 C CA . LEU A 1 156 ? -4.014 -0.751 11.770 1.00 96.19 156 LEU A CA 1
ATOM 1117 C C . LEU A 1 156 ? -2.662 -1.313 12.225 1.00 96.19 156 LEU A C 1
ATOM 1119 O O . LEU A 1 156 ? -1.690 -0.565 12.283 1.00 96.19 156 LEU A O 1
ATOM 1123 N N . ARG A 1 157 ? -2.585 -2.615 12.540 1.00 94.81 157 ARG A N 1
ATOM 1124 C CA . ARG A 1 157 ? -1.376 -3.282 13.064 1.00 94.81 157 ARG A CA 1
ATOM 1125 C C . ARG A 1 157 ? -0.789 -2.612 14.303 1.00 94.81 157 ARG A C 1
ATOM 1127 O O . ARG A 1 157 ? 0.426 -2.524 14.467 1.00 94.81 157 ARG A O 1
ATOM 1134 N N . TRP A 1 158 ? -1.659 -2.139 15.187 1.00 95.88 158 TRP A N 1
ATOM 1135 C CA . TRP A 1 158 ? -1.238 -1.741 16.525 1.00 95.88 158 TRP A CA 1
ATOM 1136 C C . TRP A 1 158 ? -0.712 -2.941 17.319 1.00 95.88 158 TRP A C 1
ATOM 1138 O O . TRP A 1 158 ? -1.057 -4.081 16.992 1.00 95.88 158 TRP A O 1
ATOM 1148 N N . PRO A 1 159 ? 0.088 -2.702 18.376 1.00 95.75 159 PRO A N 1
ATOM 1149 C CA . PRO A 1 159 ? 0.583 -3.774 19.228 1.00 95.75 159 PRO A CA 1
ATOM 1150 C C . PRO A 1 159 ? -0.563 -4.669 19.734 1.00 95.75 159 PRO A C 1
ATOM 1152 O O . PRO A 1 159 ? -1.598 -4.126 20.150 1.00 95.75 159 PRO A O 1
ATOM 1155 N N . PRO A 1 160 ? -0.399 -6.007 19.747 1.00 95.75 160 PRO A N 1
ATOM 1156 C CA . PRO A 1 160 ? -1.442 -6.940 20.178 1.00 95.75 160 PRO A CA 1
ATOM 1157 C C . PRO A 1 160 ? -2.031 -6.599 21.551 1.00 95.75 160 PRO A C 1
ATOM 1159 O O . PRO A 1 160 ? -3.250 -6.596 21.707 1.00 95.75 160 PRO A O 1
ATOM 1162 N N . ASP A 1 161 ? -1.199 -6.181 22.508 1.00 95.62 161 ASP A N 1
ATOM 1163 C CA . ASP A 1 161 ? -1.646 -5.792 23.853 1.00 95.62 161 ASP A CA 1
ATOM 1164 C C . ASP A 1 161 ? -2.556 -4.559 23.842 1.00 95.62 161 ASP A C 1
ATOM 1166 O O . ASP A 1 161 ? -3.513 -4.457 24.614 1.00 95.62 161 ASP A O 1
ATOM 1170 N N . THR A 1 162 ? -2.293 -3.616 22.934 1.00 95.88 162 THR A N 1
ATOM 1171 C CA . THR A 1 162 ? -3.129 -2.423 22.749 1.00 95.88 162 THR A CA 1
ATOM 1172 C C . THR A 1 162 ? -4.493 -2.816 22.191 1.00 95.88 162 THR A C 1
ATOM 1174 O O . THR A 1 162 ? -5.521 -2.369 22.705 1.00 95.88 162 THR A O 1
ATOM 1177 N N . LEU A 1 163 ? -4.512 -3.696 21.188 1.00 96.94 163 LEU A N 1
ATOM 1178 C CA . LEU A 1 163 ? -5.746 -4.231 20.613 1.00 96.94 163 LEU A CA 1
ATOM 1179 C C . LEU A 1 163 ? -6.544 -5.039 21.646 1.00 96.94 163 LEU A C 1
ATOM 1181 O O . LEU A 1 163 ? -7.747 -4.828 21.776 1.00 96.94 163 LEU A O 1
ATOM 1185 N N . ALA A 1 164 ? -5.890 -5.898 22.430 1.00 96.12 164 ALA A N 1
ATOM 1186 C CA . ALA A 1 164 ? -6.527 -6.703 23.470 1.00 96.12 164 ALA A CA 1
ATOM 1187 C C . ALA A 1 164 ? -7.140 -5.837 24.582 1.00 96.12 164 ALA A C 1
ATOM 1189 O O . ALA A 1 164 ? -8.264 -6.078 25.027 1.00 96.12 164 ALA A O 1
ATOM 1190 N N . ARG A 1 165 ? -6.435 -4.784 25.016 1.00 95.12 165 ARG A N 1
ATOM 1191 C CA . ARG A 1 165 ? -6.964 -3.805 25.978 1.00 95.12 165 ARG A CA 1
ATOM 1192 C C . ARG A 1 165 ? -8.196 -3.079 25.445 1.00 95.12 165 ARG A C 1
ATOM 1194 O O . ARG A 1 165 ? -9.192 -2.991 26.157 1.00 95.12 165 ARG A O 1
ATOM 1201 N N . LEU A 1 166 ? -8.151 -2.586 24.207 1.00 96.06 166 LEU A N 1
ATOM 1202 C CA . LEU A 1 166 ? -9.294 -1.927 23.565 1.00 96.06 166 LEU A CA 1
ATOM 1203 C C . LEU A 1 166 ? -10.480 -2.884 23.395 1.00 96.06 166 LEU A C 1
ATOM 1205 O O . LEU A 1 166 ? -11.611 -2.519 23.716 1.00 96.06 166 LEU A O 1
ATOM 1209 N N . ALA A 1 167 ? -10.221 -4.130 22.997 1.00 96.31 167 ALA A N 1
ATOM 1210 C CA . ALA A 1 167 ? -11.245 -5.155 22.843 1.00 96.31 167 ALA A CA 1
ATOM 1211 C C . ALA A 1 167 ? -11.965 -5.481 24.164 1.00 96.31 167 ALA A C 1
ATOM 1213 O O . ALA A 1 167 ? -13.185 -5.652 24.149 1.00 96.31 167 ALA A O 1
ATOM 1214 N N . ARG A 1 168 ? -11.251 -5.506 25.303 1.00 95.81 168 ARG A N 1
ATOM 1215 C CA . ARG A 1 168 ? -11.857 -5.660 26.644 1.00 95.81 168 ARG A CA 1
ATOM 1216 C C . ARG A 1 168 ? -12.797 -4.511 27.018 1.00 95.81 168 ARG A C 1
ATOM 1218 O O . ARG A 1 168 ? -13.739 -4.725 27.765 1.00 95.81 168 ARG A O 1
ATOM 1225 N N . MET A 1 169 ? -12.579 -3.320 26.462 1.00 93.81 169 MET A N 1
ATOM 1226 C CA . MET A 1 169 ? -13.463 -2.157 26.621 1.00 93.81 169 MET A CA 1
ATOM 1227 C C . MET A 1 169 ? -14.566 -2.094 25.545 1.00 93.81 169 MET A C 1
ATOM 1229 O O . MET A 1 169 ? -15.228 -1.072 25.403 1.00 93.81 169 MET A O 1
ATOM 1233 N N . GLY A 1 170 ? -14.738 -3.150 24.739 1.00 95.44 170 GLY A N 1
ATOM 1234 C CA . GLY A 1 170 ? -15.722 -3.203 23.650 1.00 95.44 170 GLY A CA 1
ATOM 1235 C C . GLY A 1 170 ? -15.305 -2.467 22.369 1.00 95.44 170 GLY A C 1
ATOM 1236 O O . GLY A 1 170 ? -16.059 -2.432 21.398 1.00 95.44 170 GLY A O 1
ATOM 1237 N N . VAL A 1 171 ? -14.094 -1.911 22.315 1.00 97.56 171 VAL A N 1
ATOM 1238 C CA . VAL A 1 171 ? -13.607 -1.111 21.186 1.00 97.56 171 VAL A CA 1
ATOM 1239 C C . VAL A 1 171 ? -12.861 -2.022 20.213 1.00 97.56 171 VAL A C 1
ATOM 1241 O O . VAL A 1 171 ? -11.683 -2.318 20.393 1.00 97.56 171 VAL A O 1
ATOM 1244 N N . ARG A 1 172 ? -13.565 -2.498 19.180 1.00 97.44 172 ARG A N 1
ATOM 1245 C CA . ARG A 1 172 ? -13.015 -3.436 18.178 1.00 97.44 172 ARG A CA 1
ATOM 1246 C C . ARG A 1 172 ? -12.889 -2.860 16.768 1.00 97.44 172 ARG A C 1
ATOM 1248 O O . ARG A 1 172 ? -12.154 -3.416 15.953 1.00 97.44 172 ARG A O 1
ATOM 1255 N N . THR A 1 173 ? -13.568 -1.752 16.481 1.00 98.44 173 THR A N 1
ATOM 1256 C CA . THR A 1 173 ? -13.600 -1.130 15.150 1.00 98.44 173 THR A CA 1
ATOM 1257 C C . THR A 1 173 ? -12.992 0.266 15.155 1.00 98.44 173 THR A C 1
ATOM 1259 O O . THR A 1 173 ? -12.914 0.927 16.195 1.00 98.44 173 THR A O 1
ATOM 1262 N N . ILE A 1 174 ? -12.578 0.731 13.977 1.00 98.12 174 ILE A N 1
ATOM 1263 C CA . ILE A 1 174 ? -12.033 2.079 13.784 1.00 98.12 174 ILE A CA 1
ATOM 1264 C C . ILE A 1 174 ? -13.066 3.131 14.202 1.00 98.12 174 ILE A C 1
ATOM 1266 O O . ILE A 1 174 ? -12.740 4.050 14.949 1.00 98.12 174 ILE A O 1
ATOM 1270 N N . GLY A 1 175 ? -14.332 2.963 13.816 1.00 97.88 175 GLY A N 1
ATOM 1271 C CA . GLY A 1 175 ? -15.414 3.872 14.196 1.00 97.88 175 GLY A CA 1
ATOM 1272 C C . GLY A 1 175 ? -15.660 3.910 15.705 1.00 97.88 175 GLY A C 1
ATOM 1273 O O . GLY A 1 175 ? -15.921 4.974 16.263 1.00 97.88 175 GLY A O 1
ATOM 1274 N N . ALA A 1 176 ? -15.529 2.775 16.401 1.00 97.94 176 ALA A N 1
ATOM 1275 C CA . ALA A 1 176 ? -15.606 2.751 17.860 1.00 97.94 176 ALA A CA 1
ATOM 1276 C C . ALA A 1 176 ? -14.461 3.550 18.499 1.00 97.94 176 ALA A C 1
ATOM 1278 O O . ALA A 1 176 ? -14.712 4.320 19.419 1.00 97.94 176 ALA A O 1
ATOM 1279 N N . ALA A 1 177 ? -13.235 3.426 17.984 1.00 97.50 177 ALA A N 1
ATOM 1280 C CA . ALA A 1 177 ? -12.095 4.187 18.490 1.00 97.50 177 ALA A CA 1
ATOM 1281 C C . ALA A 1 177 ? -12.218 5.693 18.209 1.00 97.50 177 ALA A C 1
ATOM 1283 O O . ALA A 1 177 ? -11.932 6.499 19.089 1.00 97.50 177 ALA A O 1
ATOM 1284 N N . LEU A 1 178 ? -12.700 6.076 17.022 1.00 97.06 178 LEU A N 1
ATOM 1285 C CA . LEU A 1 178 ? -12.894 7.478 16.632 1.00 97.06 178 LEU A CA 1
ATOM 1286 C C . LEU A 1 178 ? -13.955 8.209 17.469 1.00 97.06 178 LEU A C 1
ATOM 1288 O O . LEU A 1 178 ? -13.895 9.432 17.576 1.00 97.06 178 LEU A O 1
ATOM 1292 N N . ARG A 1 179 ? -14.908 7.479 18.067 1.00 96.56 179 ARG A N 1
ATOM 1293 C CA . ARG A 1 179 ? -15.927 8.036 18.976 1.00 96.56 179 ARG A CA 1
ATOM 1294 C C . ARG A 1 179 ? -15.413 8.285 20.396 1.00 96.56 179 ARG A C 1
ATOM 1296 O O . ARG A 1 179 ? -16.092 8.954 21.170 1.00 96.56 179 ARG A O 1
ATOM 1303 N N . LEU A 1 180 ? -14.249 7.748 20.766 1.00 96.12 180 LEU A N 1
ATOM 1304 C CA . LEU A 1 180 ? -13.705 7.936 22.109 1.00 96.12 180 LEU A CA 1
ATOM 1305 C C . LEU A 1 180 ? -13.212 9.380 22.313 1.00 96.12 180 LEU A C 1
ATOM 1307 O O . LEU A 1 180 ? -12.653 9.977 21.389 1.00 96.12 180 LEU A O 1
ATOM 1311 N N . PRO A 1 181 ? -13.322 9.934 23.538 1.00 96.19 181 PRO A N 1
ATOM 1312 C CA . PRO A 1 181 ? -12.760 11.243 23.849 1.00 96.19 181 PRO A CA 1
ATOM 1313 C C . PRO A 1 181 ? -11.251 11.280 23.584 1.00 96.19 181 PRO A C 1
ATOM 1315 O O . PRO A 1 181 ? -10.492 10.502 24.168 1.00 96.19 181 PRO A O 1
ATOM 1318 N N . ARG A 1 182 ? -10.803 12.212 22.736 1.00 96.00 182 ARG A N 1
ATOM 1319 C CA . ARG A 1 182 ? -9.414 12.280 22.240 1.00 96.00 182 ARG A CA 1
ATOM 1320 C C . ARG A 1 182 ? -8.378 12.382 23.359 1.00 96.00 182 ARG A C 1
ATOM 1322 O O . ARG A 1 182 ? -7.410 11.628 23.357 1.00 96.00 182 ARG A O 1
ATOM 1329 N N . ALA A 1 183 ? -8.604 13.255 24.343 1.00 95.50 183 ALA A N 1
ATOM 1330 C CA . ALA A 1 183 ? -7.699 13.418 25.485 1.00 95.50 183 ALA A CA 1
ATOM 1331 C C . ALA A 1 183 ? -7.574 12.120 26.305 1.00 95.50 183 ALA A C 1
ATOM 1333 O O . ALA A 1 183 ? -6.474 11.663 26.619 1.00 95.50 183 ALA A O 1
ATOM 1334 N N . GLY A 1 184 ? -8.708 11.469 26.584 1.00 94.19 184 GLY A N 1
ATOM 1335 C CA . GLY A 1 184 ? -8.737 10.187 27.287 1.00 94.19 184 GLY A CA 1
ATOM 1336 C C . GLY A 1 184 ? -8.129 9.039 26.476 1.00 94.19 184 GLY A C 1
ATOM 1337 O O . GLY A 1 184 ? -7.554 8.120 27.061 1.00 94.19 184 GLY A O 1
ATOM 1338 N N . PHE A 1 185 ? -8.240 9.082 25.146 1.00 95.81 185 PHE A N 1
ATOM 1339 C CA . PHE A 1 185 ? -7.609 8.128 24.239 1.00 95.81 185 PHE A CA 1
ATOM 1340 C C . PHE A 1 185 ? -6.087 8.293 24.239 1.00 95.81 185 PHE A C 1
ATOM 1342 O O . PHE A 1 185 ? -5.379 7.320 24.478 1.00 95.81 185 PHE A O 1
ATOM 1349 N N . ALA A 1 186 ? -5.574 9.514 24.062 1.00 96.19 186 ALA A N 1
ATOM 1350 C CA . ALA A 1 186 ? -4.136 9.782 24.066 1.00 96.19 186 ALA A CA 1
ATOM 1351 C C . ALA A 1 186 ? -3.471 9.348 25.380 1.00 96.19 186 ALA A C 1
ATOM 1353 O O . ALA A 1 186 ? -2.422 8.712 25.352 1.00 96.19 186 ALA A O 1
ATOM 1354 N N . ARG A 1 187 ? -4.113 9.622 26.525 1.00 95.19 187 ARG A N 1
ATOM 1355 C CA . ARG A 1 187 ? -3.597 9.247 27.851 1.00 95.19 187 ARG A CA 1
ATOM 1356 C C . ARG A 1 187 ? -3.585 7.734 28.091 1.00 95.19 187 ARG A C 1
ATOM 1358 O O . ARG A 1 187 ? -2.664 7.232 28.722 1.00 95.19 187 ARG A O 1
ATOM 1365 N N . ARG A 1 188 ? -4.622 7.009 27.651 1.00 92.62 188 ARG A N 1
ATOM 1366 C CA . ARG A 1 188 ? -4.781 5.571 27.954 1.00 92.62 188 ARG A CA 1
ATOM 1367 C C . ARG A 1 188 ? -4.208 4.657 26.881 1.00 92.62 188 ARG A C 1
ATOM 1369 O O . ARG A 1 188 ? -3.760 3.562 27.200 1.00 92.62 188 ARG A O 1
ATOM 1376 N N . VAL A 1 189 ? -4.294 5.042 25.616 1.00 94.50 189 VAL A N 1
ATOM 1377 C CA . VAL A 1 189 ? -3.888 4.217 24.469 1.00 94.50 189 VAL A CA 1
ATOM 1378 C C . VAL A 1 189 ? -2.538 4.677 23.939 1.00 94.50 189 VAL A C 1
ATOM 1380 O O . VAL A 1 189 ? -1.678 3.838 23.699 1.00 94.50 189 VAL A O 1
ATOM 1383 N N . GLY A 1 190 ? -2.356 5.990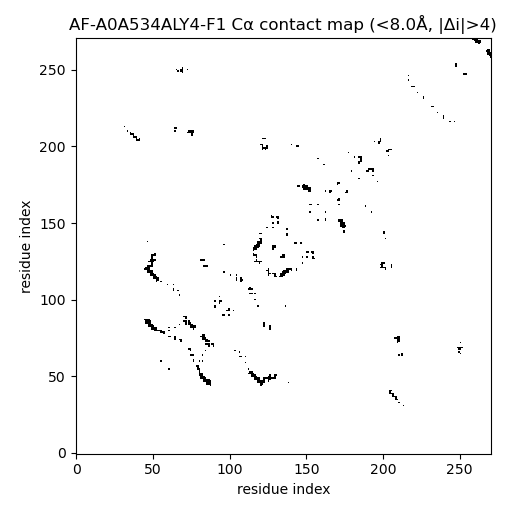 23.819 1.00 95.88 190 GLY A N 1
ATOM 1384 C CA . GLY A 1 190 ? -1.120 6.608 23.360 1.00 95.88 190 GLY A CA 1
ATOM 1385 C C . GLY A 1 190 ? -1.366 7.693 22.315 1.00 95.88 190 GLY A C 1
ATOM 1386 O O . GLY A 1 190 ? -2.322 7.648 21.534 1.00 95.88 190 GLY A O 1
ATOM 1387 N N . SER A 1 191 ? -0.479 8.687 22.292 1.00 96.12 191 SER A N 1
ATOM 1388 C CA . SER A 1 191 ? -0.506 9.780 21.314 1.00 96.12 191 SER A CA 1
ATOM 1389 C C . SER A 1 191 ? -0.218 9.296 19.890 1.00 96.12 191 SER A C 1
ATOM 1391 O O . SER A 1 191 ? -0.806 9.810 18.944 1.00 96.12 191 SER A O 1
ATOM 1393 N N . GLN A 1 192 ? 0.621 8.267 19.727 1.00 95.75 192 GLN A N 1
ATOM 1394 C CA . GLN A 1 192 ? 0.951 7.699 18.416 1.00 95.75 192 GLN A CA 1
ATOM 1395 C C . GLN A 1 192 ? -0.265 7.057 17.734 1.00 95.75 192 GLN A C 1
ATOM 1397 O O . GLN A 1 192 ? -0.491 7.265 16.544 1.00 95.75 192 GLN A O 1
ATOM 1402 N N . GLN A 1 193 ? -1.084 6.312 18.480 1.00 96.81 193 GLN A N 1
ATOM 1403 C CA . GLN A 1 193 ? -2.309 5.698 17.964 1.00 96.81 193 GLN A CA 1
ATOM 1404 C C . GLN A 1 193 ? -3.339 6.766 17.587 1.00 96.81 193 GLN A C 1
ATOM 1406 O O . GLN A 1 193 ? -3.999 6.636 16.558 1.00 96.81 193 GLN A O 1
ATOM 1411 N N . LEU A 1 194 ? -3.443 7.843 18.376 1.00 96.88 194 LEU A N 1
ATOM 1412 C CA . LEU A 1 194 ? -4.315 8.970 18.046 1.00 96.88 194 LEU A CA 1
ATOM 1413 C C . LEU A 1 194 ? -3.861 9.662 16.756 1.00 96.88 194 LEU A C 1
ATOM 1415 O O . LEU A 1 194 ? -4.672 9.858 15.856 1.00 96.88 194 LEU A O 1
ATOM 1419 N N . ALA A 1 195 ? -2.564 9.952 16.634 1.00 96.25 195 ALA A N 1
ATOM 1420 C CA . ALA A 1 195 ? -1.990 10.545 15.430 1.00 96.25 195 ALA A CA 1
ATOM 1421 C C . ALA A 1 195 ? -2.208 9.655 14.196 1.00 96.25 195 ALA A C 1
ATOM 1423 O O . ALA A 1 195 ? -2.521 10.150 13.117 1.00 96.25 195 ALA A O 1
ATOM 1424 N N . MET A 1 196 ? -2.117 8.330 14.354 1.00 96.94 196 MET A N 1
ATOM 1425 C CA . MET A 1 196 ? -2.418 7.391 13.275 1.00 96.94 196 MET A CA 1
ATOM 1426 C C . MET A 1 196 ? -3.892 7.452 12.846 1.00 96.94 196 MET A C 1
ATOM 1428 O O . MET A 1 196 ? -4.164 7.386 11.652 1.00 96.94 196 MET A O 1
ATOM 1432 N N . LEU A 1 197 ? -4.840 7.618 13.778 1.00 97.31 197 LEU A N 1
ATOM 1433 C CA . LEU A 1 197 ? -6.256 7.838 13.443 1.00 97.31 197 LEU A CA 1
ATOM 1434 C C . LEU A 1 197 ? -6.482 9.179 12.724 1.00 97.31 197 LEU A C 1
ATOM 1436 O O . LEU A 1 197 ? -7.326 9.265 11.829 1.00 97.31 197 LEU A O 1
ATOM 1440 N N . ASP A 1 198 ? -5.725 10.216 13.082 1.00 96.50 198 ASP A N 1
ATOM 1441 C CA . ASP A 1 198 ? -5.794 11.515 12.407 1.00 96.50 198 ASP A CA 1
ATOM 1442 C C . ASP A 1 198 ? -5.268 11.434 10.971 1.00 96.50 198 ASP A C 1
ATOM 1444 O O . ASP A 1 198 ? -5.917 11.939 10.058 1.00 96.50 198 ASP A O 1
ATOM 1448 N N . VAL A 1 199 ? -4.154 10.729 10.752 1.00 95.88 199 VAL A N 1
ATOM 1449 C CA . VAL A 1 199 ? -3.636 10.433 9.406 1.00 95.88 199 VAL A CA 1
ATOM 1450 C C . VAL A 1 199 ? -4.625 9.595 8.605 1.00 95.88 199 VAL A C 1
ATOM 1452 O O . VAL A 1 199 ? -4.931 9.904 7.456 1.00 95.88 199 VAL A O 1
ATOM 1455 N N . LEU A 1 200 ? -5.162 8.544 9.224 1.00 95.62 200 LEU A N 1
ATOM 1456 C CA . LEU A 1 200 ? -6.113 7.632 8.600 1.00 95.62 200 LEU A CA 1
ATOM 1457 C C . LEU A 1 200 ? -7.362 8.366 8.089 1.00 95.62 200 LEU A C 1
ATOM 1459 O O . LEU A 1 200 ? -7.874 8.036 7.024 1.00 95.62 200 LEU A O 1
ATOM 1463 N N . THR A 1 201 ? -7.857 9.342 8.851 1.00 93.38 201 THR A N 1
ATOM 1464 C CA . THR A 1 201 ? -9.066 10.111 8.510 1.00 93.38 201 THR A CA 1
ATOM 1465 C C . THR A 1 201 ? -8.782 11.372 7.692 1.00 93.38 201 THR A C 1
ATOM 1467 O O . THR A 1 201 ? -9.711 12.117 7.400 1.00 93.38 201 THR A O 1
ATOM 1470 N N . GLY A 1 202 ? -7.523 11.623 7.318 1.00 90.75 202 GLY A N 1
ATOM 1471 C CA . GLY A 1 202 ? -7.123 12.800 6.545 1.00 90.75 202 GLY A CA 1
ATOM 1472 C C . GLY A 1 202 ? -7.092 14.112 7.339 1.00 90.75 202 GLY A C 1
ATOM 1473 O O . GLY A 1 202 ? -6.919 15.170 6.743 1.00 90.75 202 GLY A O 1
ATOM 1474 N N . ARG A 1 203 ? -7.228 14.073 8.674 1.00 91.50 203 ARG A N 1
ATOM 1475 C CA . ARG A 1 203 ? -7.095 15.264 9.540 1.00 91.50 203 ARG A CA 1
ATOM 1476 C C . ARG A 1 203 ? -5.654 15.741 9.649 1.00 91.50 203 ARG A C 1
ATOM 1478 O O . ARG A 1 203 ? -5.416 16.927 9.846 1.00 91.50 203 ARG A O 1
ATOM 1485 N N . MET A 1 204 ? -4.706 14.810 9.569 1.00 91.62 204 MET A N 1
ATOM 1486 C CA . MET A 1 204 ? -3.281 15.109 9.534 1.00 91.62 204 MET A CA 1
ATOM 1487 C C . MET A 1 204 ? -2.702 14.610 8.208 1.00 91.62 204 MET A C 1
ATOM 1489 O O . MET A 1 204 ? -2.942 13.454 7.851 1.00 91.62 204 MET A O 1
ATOM 1493 N N . PRO A 1 205 ? -1.939 15.435 7.470 1.00 85.62 205 PRO A N 1
ATOM 1494 C CA . PRO A 1 205 ? -1.295 14.980 6.248 1.00 85.62 205 PRO A CA 1
ATOM 1495 C C . PRO A 1 205 ? -0.253 13.902 6.558 1.00 85.62 205 PRO A C 1
ATOM 1497 O O . PRO A 1 205 ? 0.450 13.957 7.570 1.00 85.62 205 PRO A O 1
ATOM 1500 N N . GLU A 1 206 ? -0.121 12.934 5.655 1.00 89.12 206 GLU A N 1
ATOM 1501 C CA . GLU A 1 206 ? 0.903 11.899 5.745 1.00 89.12 206 GLU A CA 1
ATOM 1502 C C . GLU A 1 206 ? 2.076 12.216 4.820 1.00 89.12 206 GLU A C 1
ATOM 1504 O O . GLU A 1 206 ? 1.901 12.385 3.615 1.00 89.12 206 GLU A O 1
ATOM 1509 N N . ALA A 1 207 ? 3.293 12.240 5.364 1.00 86.12 207 ALA A N 1
ATOM 1510 C CA . ALA A 1 207 ? 4.497 12.254 4.546 1.00 86.12 207 ALA A CA 1
ATOM 1511 C C . ALA A 1 207 ? 4.873 10.816 4.163 1.00 86.12 207 ALA A C 1
ATOM 1513 O O . ALA A 1 207 ? 5.047 9.954 5.028 1.00 86.12 207 ALA A O 1
ATOM 1514 N N . ARG A 1 208 ? 5.031 10.556 2.863 1.00 88.44 208 ARG A N 1
ATOM 1515 C CA . ARG A 1 208 ? 5.476 9.259 2.341 1.00 88.44 208 ARG A CA 1
ATOM 1516 C C . ARG A 1 208 ? 6.797 9.405 1.603 1.00 88.44 208 ARG A C 1
ATOM 1518 O O . ARG A 1 208 ? 7.006 10.357 0.860 1.00 88.44 208 ARG A O 1
ATOM 1525 N N . VAL A 1 209 ? 7.684 8.438 1.825 1.00 89.31 209 VAL A N 1
ATOM 1526 C CA . VAL A 1 209 ? 8.942 8.325 1.085 1.00 89.31 209 VAL A CA 1
ATOM 1527 C C . VAL A 1 209 ? 8.654 7.588 -0.213 1.00 89.31 209 VAL A C 1
ATOM 1529 O O . VAL A 1 209 ? 8.164 6.453 -0.196 1.00 89.31 209 VAL A O 1
ATOM 1532 N N . THR A 1 210 ? 8.944 8.237 -1.333 1.00 90.00 210 THR A N 1
ATOM 1533 C CA . THR A 1 210 ? 8.834 7.614 -2.648 1.00 90.00 210 THR A CA 1
ATOM 1534 C C . THR A 1 210 ? 9.933 6.566 -2.808 1.00 90.00 210 THR A C 1
ATOM 1536 O O . THR A 1 210 ? 11.093 6.778 -2.460 1.00 90.00 210 THR A O 1
ATOM 1539 N N . PHE A 1 211 ? 9.556 5.397 -3.308 1.00 89.25 211 PHE A N 1
ATOM 1540 C CA . PHE A 1 211 ? 10.456 4.334 -3.693 1.00 89.25 211 PHE A CA 1
ATOM 1541 C C . PHE A 1 211 ? 11.155 4.720 -4.993 1.00 89.25 211 PHE A C 1
ATOM 1543 O O . PHE A 1 211 ? 10.522 4.875 -6.040 1.00 89.25 211 PHE A O 1
ATOM 1550 N N . HIS A 1 212 ? 12.478 4.793 -4.921 1.00 81.81 212 HIS A N 1
ATOM 1551 C CA . HIS A 1 212 ? 13.338 4.957 -6.077 1.00 81.81 212 HIS A CA 1
ATOM 1552 C C . HIS A 1 212 ? 14.000 3.616 -6.376 1.00 81.81 212 HIS A C 1
ATOM 1554 O O . HIS A 1 212 ? 14.776 3.088 -5.576 1.00 81.81 212 HIS A O 1
ATOM 1560 N N . ALA A 1 213 ? 13.663 3.039 -7.529 1.00 71.81 213 ALA A N 1
ATOM 1561 C CA . ALA A 1 213 ? 14.378 1.886 -8.039 1.00 71.81 213 ALA A CA 1
ATOM 1562 C C . ALA A 1 213 ? 15.861 2.258 -8.217 1.00 71.81 213 ALA A C 1
ATOM 1564 O O . ALA A 1 213 ? 16.144 3.365 -8.677 1.00 71.81 213 ALA A O 1
ATOM 1565 N N . PRO A 1 214 ? 16.810 1.354 -7.915 1.00 67.19 214 PRO A N 1
ATOM 1566 C CA . PRO A 1 214 ? 18.214 1.601 -8.210 1.00 67.19 214 PRO A CA 1
ATOM 1567 C C . PRO A 1 214 ? 18.386 1.991 -9.684 1.00 67.19 214 PRO A C 1
ATOM 1569 O O . PRO A 1 214 ? 17.936 1.268 -10.575 1.00 67.19 214 PRO A O 1
ATOM 1572 N N . GLU A 1 215 ? 19.053 3.114 -9.941 1.00 66.88 215 GLU A N 1
ATOM 1573 C CA . GLU A 1 215 ? 19.208 3.722 -11.276 1.00 66.88 215 GLU A CA 1
ATOM 1574 C C . GLU A 1 215 ? 20.191 2.970 -12.190 1.00 66.88 215 GLU A C 1
ATOM 1576 O O . GLU A 1 215 ? 20.663 3.494 -13.193 1.00 66.88 215 GLU A O 1
ATOM 1581 N N . ARG A 1 216 ? 20.553 1.731 -11.850 1.00 71.50 216 ARG A N 1
ATOM 1582 C CA . ARG A 1 216 ? 21.622 0.999 -12.531 1.00 71.50 216 ARG A CA 1
ATOM 1583 C C . ARG A 1 216 ? 21.049 -0.144 -13.347 1.00 71.50 216 ARG A C 1
ATOM 1585 O O . ARG A 1 216 ? 20.708 -1.196 -12.809 1.00 71.50 216 ARG A O 1
ATOM 1592 N N . PHE A 1 217 ? 21.002 0.053 -14.659 1.00 79.06 217 PHE A N 1
ATOM 1593 C CA . PHE A 1 217 ? 20.854 -1.044 -15.601 1.00 79.06 217 PHE A CA 1
ATOM 1594 C C . PHE A 1 217 ? 22.229 -1.651 -15.887 1.00 79.06 217 PHE A C 1
ATOM 1596 O O . PHE A 1 217 ? 23.150 -0.961 -16.315 1.00 79.06 217 PHE A O 1
ATOM 1603 N N . ARG A 1 218 ? 22.376 -2.954 -15.642 1.00 84.62 218 ARG A N 1
ATOM 1604 C CA . ARG A 1 218 ? 23.554 -3.719 -16.054 1.00 84.62 218 ARG A CA 1
ATOM 1605 C C . ARG A 1 218 ? 23.109 -5.079 -16.562 1.00 84.62 218 ARG A C 1
ATOM 1607 O O . ARG A 1 218 ? 22.496 -5.858 -15.829 1.00 84.62 218 ARG A O 1
ATOM 1614 N N . ARG A 1 219 ? 23.461 -5.373 -17.806 1.00 84.19 219 ARG A N 1
ATOM 1615 C CA . ARG A 1 219 ? 23.308 -6.689 -18.419 1.00 84.19 219 ARG A CA 1
ATOM 1616 C C . ARG A 1 219 ? 24.630 -7.099 -19.049 1.00 84.19 219 ARG A C 1
ATOM 1618 O O . ARG A 1 219 ? 25.381 -6.255 -19.527 1.00 84.19 219 ARG A O 1
ATOM 1625 N N . ARG A 1 220 ? 24.921 -8.394 -18.984 1.00 88.88 220 ARG A N 1
ATOM 1626 C CA . ARG A 1 220 ? 26.056 -9.037 -19.644 1.00 88.88 220 ARG A CA 1
ATOM 1627 C C . ARG A 1 220 ? 25.492 -10.222 -20.404 1.00 88.88 220 ARG A C 1
ATOM 1629 O O . ARG A 1 220 ? 24.670 -10.950 -19.854 1.00 88.88 220 ARG A O 1
ATOM 1636 N N . ARG A 1 221 ? 25.949 -10.395 -21.635 1.00 85.12 221 ARG A N 1
ATOM 1637 C CA . ARG A 1 221 ? 25.696 -11.585 -22.433 1.00 85.12 221 ARG A CA 1
ATOM 1638 C C . ARG A 1 221 ? 27.030 -12.276 -22.656 1.00 85.12 221 ARG A C 1
ATOM 1640 O O . ARG A 1 221 ? 28.009 -11.604 -22.970 1.00 85.12 221 ARG A O 1
ATOM 1647 N N . GLU A 1 222 ? 27.065 -13.577 -22.418 1.00 86.62 222 GLU A N 1
ATOM 1648 C CA . GLU A 1 222 ? 28.179 -14.412 -22.856 1.00 86.62 222 GLU A CA 1
ATOM 1649 C C . GLU A 1 222 ? 27.867 -14.915 -24.261 1.00 86.62 222 GLU A C 1
ATOM 1651 O O . GLU A 1 222 ? 26.700 -15.100 -24.613 1.00 86.62 222 GLU A O 1
ATOM 1656 N N . LEU A 1 223 ? 28.906 -15.002 -25.080 1.00 85.38 223 LEU A N 1
ATOM 1657 C CA . LEU A 1 223 ? 28.806 -15.368 -26.483 1.00 85.38 223 LEU A CA 1
ATOM 1658 C C . LEU A 1 223 ? 29.369 -16.775 -26.631 1.00 85.38 223 LEU A C 1
ATOM 1660 O O . LEU A 1 223 ? 30.418 -17.072 -26.063 1.00 85.38 223 LEU A O 1
ATOM 1664 N N . ASP A 1 224 ? 28.673 -17.613 -27.392 1.00 82.50 224 ASP A N 1
ATOM 1665 C CA . ASP A 1 224 ? 29.072 -19.007 -27.609 1.00 82.50 224 ASP A CA 1
ATOM 1666 C C . ASP A 1 224 ? 30.289 -19.117 -28.544 1.00 82.50 224 ASP A C 1
ATOM 1668 O O . ASP A 1 224 ? 31.004 -20.117 -28.541 1.00 82.50 224 ASP A O 1
ATOM 1672 N N . CYS A 1 225 ? 30.546 -18.067 -29.326 1.00 80.88 225 CYS A N 1
ATOM 1673 C CA . CYS A 1 225 ? 31.703 -17.930 -30.197 1.00 80.88 225 CYS A CA 1
ATOM 1674 C C . CYS A 1 225 ? 32.234 -16.490 -30.207 1.00 80.88 225 CYS A C 1
ATOM 1676 O O . CYS A 1 225 ? 31.567 -15.541 -29.780 1.00 80.88 225 CYS A O 1
ATOM 1678 N N . GLU A 1 226 ? 33.463 -16.336 -30.696 1.00 84.38 226 GLU A N 1
ATOM 1679 C CA . GLU A 1 226 ? 34.069 -15.029 -30.937 1.00 84.38 226 GLU A CA 1
ATOM 1680 C C . GLU A 1 226 ? 33.378 -14.337 -32.124 1.00 84.38 226 GLU A C 1
ATOM 1682 O O . GLU A 1 226 ? 32.963 -14.984 -33.085 1.00 84.38 226 GLU A O 1
ATOM 1687 N N . LEU A 1 227 ? 33.220 -13.013 -32.044 1.00 87.19 227 LEU A N 1
ATOM 1688 C CA . LEU A 1 227 ? 32.601 -12.225 -33.111 1.00 87.19 227 LEU A CA 1
ATOM 1689 C C . LEU A 1 227 ? 33.689 -11.513 -33.903 1.00 87.19 227 LEU A C 1
ATOM 1691 O O . LEU A 1 227 ? 34.458 -10.734 -33.345 1.00 87.19 227 LEU A O 1
ATOM 1695 N N . GLU A 1 228 ? 33.707 -11.745 -35.209 1.00 83.94 228 GLU A N 1
ATOM 1696 C CA . GLU A 1 228 ? 34.774 -11.261 -36.093 1.00 83.94 228 GLU A CA 1
ATOM 1697 C C . GLU A 1 228 ? 34.385 -10.000 -36.875 1.00 83.94 228 GLU A C 1
ATOM 1699 O O . GLU A 1 228 ? 35.221 -9.382 -37.529 1.00 83.94 228 GLU A O 1
ATOM 1704 N N . ASN A 1 229 ? 33.112 -9.592 -36.826 1.00 86.25 229 ASN A N 1
ATOM 1705 C CA . ASN A 1 229 ? 32.627 -8.437 -37.574 1.00 86.25 229 ASN A CA 1
ATOM 1706 C C . ASN A 1 229 ? 31.563 -7.624 -36.823 1.00 86.25 229 ASN A C 1
ATOM 1708 O O . ASN A 1 229 ? 30.932 -8.072 -35.861 1.00 86.25 229 ASN A O 1
ATOM 1712 N N . HIS A 1 230 ? 31.354 -6.399 -37.305 1.00 87.06 230 HIS A N 1
ATOM 1713 C CA . HIS A 1 230 ? 30.444 -5.431 -36.700 1.00 87.06 230 HIS A CA 1
ATOM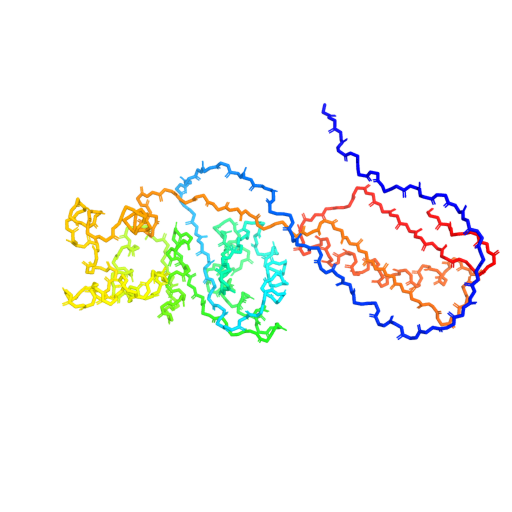 1714 C C . HIS A 1 230 ? 28.967 -5.854 -36.764 1.00 87.06 230 HIS A C 1
ATOM 1716 O O . HIS A 1 230 ? 28.217 -5.599 -35.823 1.00 87.06 230 HIS A O 1
ATOM 1722 N N . ALA A 1 231 ? 28.540 -6.527 -37.836 1.00 88.88 231 ALA A N 1
ATOM 1723 C CA . ALA A 1 231 ? 27.148 -6.945 -37.998 1.00 88.88 231 ALA A CA 1
ATOM 1724 C C . ALA A 1 231 ? 26.734 -7.967 -36.926 1.00 88.88 231 ALA A C 1
ATOM 1726 O O . ALA A 1 231 ? 25.680 -7.831 -36.303 1.00 88.88 231 ALA A O 1
ATOM 1727 N N . LEU A 1 232 ? 27.601 -8.944 -36.652 1.00 88.69 232 LEU A N 1
ATOM 1728 C CA . LEU A 1 232 ? 27.393 -9.926 -35.591 1.00 88.69 232 LEU A CA 1
ATOM 1729 C C . LEU A 1 232 ? 27.409 -9.278 -34.202 1.00 88.69 232 LEU A C 1
ATOM 1731 O O . LEU A 1 232 ? 26.602 -9.640 -33.345 1.00 88.69 232 LEU A O 1
ATOM 1735 N N . LEU A 1 233 ? 28.270 -8.278 -33.989 1.00 88.19 233 LEU A N 1
ATOM 1736 C CA . LEU A 1 233 ? 28.284 -7.505 -32.748 1.00 88.19 233 LEU A CA 1
ATOM 1737 C C . LEU A 1 233 ? 26.956 -6.765 -32.525 1.00 88.19 233 LEU A C 1
ATOM 1739 O O . LEU A 1 233 ? 26.382 -6.860 -31.440 1.00 88.19 233 LEU A O 1
ATOM 1743 N N . LEU A 1 234 ? 26.429 -6.075 -33.541 1.00 89.38 234 LEU A N 1
ATOM 1744 C CA . LEU A 1 234 ? 25.129 -5.401 -33.448 1.00 89.38 234 LEU A CA 1
ATOM 1745 C C . LEU A 1 234 ? 23.994 -6.392 -33.152 1.00 89.38 234 LEU A C 1
ATOM 1747 O O . LEU A 1 234 ? 23.168 -6.132 -32.274 1.00 89.3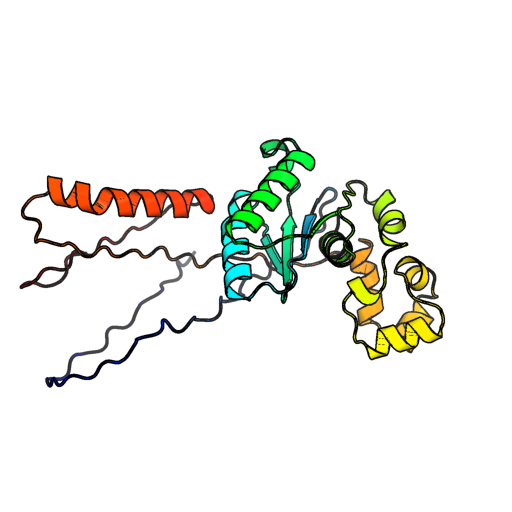8 234 LEU A O 1
ATOM 1751 N N . ALA A 1 235 ? 23.982 -7.549 -33.819 1.00 89.50 235 ALA A N 1
ATOM 1752 C CA . ALA A 1 235 ? 23.000 -8.603 -33.564 1.00 89.50 235 ALA A CA 1
ATOM 1753 C C . ALA A 1 235 ? 23.094 -9.153 -32.127 1.00 89.50 235 ALA A C 1
ATOM 1755 O O . ALA A 1 235 ? 22.076 -9.404 -31.477 1.00 89.50 235 ALA A O 1
ATOM 1756 N N . ALA A 1 236 ? 24.310 -9.292 -31.593 1.00 88.00 236 ALA A N 1
ATOM 1757 C CA . ALA A 1 236 ? 24.538 -9.727 -30.219 1.00 88.00 236 ALA A CA 1
ATOM 1758 C C . ALA A 1 236 ? 24.079 -8.688 -29.179 1.00 88.00 236 ALA A C 1
ATOM 1760 O O . ALA A 1 236 ? 23.547 -9.073 -28.129 1.00 88.00 236 ALA A O 1
ATOM 1761 N N . LEU A 1 237 ? 24.248 -7.394 -29.478 1.00 90.31 237 LEU A N 1
ATOM 1762 C CA . LEU A 1 237 ? 23.849 -6.271 -28.624 1.00 90.31 237 LEU A CA 1
ATOM 1763 C C . LEU A 1 237 ? 22.342 -5.975 -28.665 1.00 90.31 237 LEU A C 1
ATOM 1765 O O . LEU A 1 237 ? 21.799 -5.502 -27.667 1.00 90.31 237 LEU A O 1
ATOM 1769 N N . ALA A 1 238 ? 21.647 -6.257 -29.771 1.00 91.38 238 ALA A N 1
ATOM 1770 C CA . ALA A 1 238 ? 20.241 -5.883 -29.949 1.00 91.38 238 ALA A CA 1
ATOM 1771 C C . ALA A 1 238 ? 19.311 -6.341 -28.798 1.00 91.38 238 ALA A C 1
ATOM 1773 O O . ALA A 1 238 ? 18.550 -5.509 -28.296 1.00 91.38 238 ALA A O 1
ATOM 1774 N N . PRO A 1 239 ? 19.398 -7.582 -28.273 1.00 89.94 239 PRO A N 1
ATOM 1775 C CA . PRO A 1 239 ? 18.593 -7.989 -27.118 1.00 89.94 239 PRO A CA 1
ATOM 1776 C C . PRO A 1 239 ? 18.933 -7.224 -25.832 1.00 89.94 239 PRO A C 1
ATOM 1778 O O . PRO A 1 239 ? 18.044 -6.933 -25.036 1.00 89.94 239 PRO A O 1
ATOM 1781 N N . LEU A 1 240 ? 20.199 -6.837 -25.635 1.00 91.06 240 LEU A N 1
ATOM 1782 C CA . LEU A 1 240 ? 20.611 -6.027 -24.483 1.00 91.06 240 LEU A CA 1
ATOM 1783 C C . LEU A 1 240 ? 20.017 -4.616 -24.555 1.00 91.06 240 LEU A C 1
ATOM 1785 O O . LEU A 1 240 ? 19.595 -4.072 -23.532 1.00 91.06 240 LEU A O 1
ATOM 1789 N N . PHE A 1 241 ? 19.939 -4.037 -25.756 1.00 91.75 241 PHE A N 1
ATOM 1790 C CA . PHE A 1 241 ? 19.261 -2.760 -25.973 1.00 91.75 241 PHE A CA 1
ATOM 1791 C C . PHE A 1 241 ? 17.742 -2.873 -25.842 1.00 91.75 241 PHE A C 1
ATOM 1793 O O . PHE A 1 241 ? 17.118 -1.960 -25.303 1.00 91.75 241 PHE A O 1
ATOM 1800 N N . ALA A 1 242 ? 17.139 -3.989 -26.258 1.00 89.50 242 ALA A N 1
ATOM 1801 C CA . ALA A 1 242 ? 15.721 -4.248 -26.024 1.00 89.50 242 ALA A CA 1
ATOM 1802 C C . ALA A 1 242 ? 15.406 -4.304 -24.516 1.00 89.50 242 ALA A C 1
ATOM 1804 O O . ALA A 1 242 ? 14.467 -3.643 -24.058 1.00 89.50 242 ALA A O 1
ATOM 1805 N N . ASP A 1 243 ? 16.240 -5.002 -23.738 1.00 85.19 243 ASP A N 1
ATOM 1806 C CA . ASP A 1 243 ? 16.163 -5.053 -22.275 1.00 85.19 243 ASP A CA 1
ATOM 1807 C C . ASP A 1 243 ? 16.337 -3.666 -21.640 1.00 85.19 243 ASP A C 1
ATOM 1809 O O . ASP A 1 243 ? 15.575 -3.296 -20.741 1.00 85.19 243 ASP A O 1
ATOM 1813 N N . LEU A 1 244 ? 17.312 -2.878 -22.110 1.00 88.75 244 LEU A N 1
ATOM 1814 C CA . LEU A 1 244 ? 17.512 -1.501 -21.653 1.00 88.75 244 LEU A CA 1
ATOM 1815 C C . LEU A 1 244 ? 16.283 -0.643 -21.963 1.00 88.75 244 LEU A C 1
ATOM 1817 O O . LEU A 1 244 ? 15.781 0.067 -21.094 1.00 88.75 244 LEU A O 1
ATOM 1821 N N . GLY A 1 245 ? 15.760 -0.731 -23.184 1.00 87.62 245 GLY A N 1
ATOM 1822 C CA . GLY A 1 245 ? 14.574 0.004 -23.603 1.00 87.62 245 GLY A CA 1
ATOM 1823 C C . GLY A 1 245 ? 13.349 -0.372 -22.774 1.00 87.62 245 GLY A C 1
ATOM 1824 O O . GLY A 1 245 ? 12.547 0.495 -22.435 1.00 87.62 245 GLY A O 1
ATOM 1825 N N . ALA A 1 246 ? 13.190 -1.646 -22.409 1.00 80.44 246 ALA A N 1
ATOM 1826 C CA . ALA A 1 246 ? 12.148 -2.080 -21.482 1.00 80.44 246 ALA A CA 1
ATOM 1827 C C . ALA A 1 246 ? 12.374 -1.517 -20.067 1.00 80.44 246 ALA A C 1
ATOM 1829 O O . ALA A 1 246 ? 11.433 -1.022 -19.445 1.00 80.44 246 ALA A O 1
ATOM 1830 N N . PHE A 1 247 ? 13.620 -1.530 -19.578 1.00 81.25 247 PHE A N 1
ATOM 1831 C CA . PHE A 1 247 ? 14.001 -0.981 -18.275 1.00 81.25 247 PHE A CA 1
ATOM 1832 C C . PHE A 1 247 ? 13.704 0.520 -18.154 1.00 81.25 247 PHE A C 1
ATOM 1834 O O . PHE A 1 247 ? 13.167 0.942 -17.126 1.00 81.25 247 PHE A O 1
ATOM 1841 N N . LEU A 1 248 ? 14.043 1.296 -19.187 1.00 83.31 248 LEU A N 1
ATOM 1842 C CA . LEU A 1 248 ? 13.845 2.744 -19.258 1.00 83.31 248 LEU A CA 1
ATOM 1843 C C . LEU A 1 248 ? 12.362 3.104 -19.401 1.00 83.31 248 LEU A C 1
ATOM 1845 O O . LEU A 1 248 ? 11.850 3.917 -18.633 1.00 83.31 248 LEU A O 1
ATOM 1849 N N . ARG A 1 249 ? 11.629 2.433 -20.305 1.00 76.94 249 ARG A N 1
ATOM 1850 C CA . ARG A 1 249 ? 10.179 2.647 -20.482 1.00 76.94 249 ARG A CA 1
ATOM 1851 C C . ARG A 1 249 ? 9.392 2.358 -19.211 1.00 76.94 249 ARG A C 1
ATOM 1853 O O . ARG A 1 249 ? 8.521 3.141 -18.850 1.00 76.94 249 ARG A O 1
ATOM 1860 N N . ALA A 1 250 ? 9.728 1.280 -18.502 1.00 66.12 250 ALA A N 1
ATOM 1861 C CA . ALA A 1 250 ? 9.084 0.939 -17.233 1.00 66.12 250 ALA A CA 1
ATOM 1862 C C . ALA A 1 250 ? 9.265 2.019 -16.149 1.00 66.12 250 ALA A C 1
ATOM 1864 O O . ALA A 1 250 ? 8.482 2.066 -15.204 1.00 66.12 250 ALA A O 1
ATOM 1865 N N . ARG A 1 251 ? 10.289 2.869 -16.288 1.00 70.12 251 ARG A N 1
ATOM 1866 C CA . ARG A 1 251 ? 10.650 3.941 -15.351 1.00 70.12 251 ARG A CA 1
ATOM 1867 C C . ARG A 1 251 ? 10.364 5.344 -15.883 1.00 70.12 251 ARG A C 1
ATOM 1869 O O . ARG A 1 251 ? 10.633 6.307 -15.176 1.00 70.12 251 ARG A O 1
ATOM 1876 N N . GLN A 1 252 ? 9.859 5.457 -17.113 1.00 68.81 252 GLN A N 1
ATOM 1877 C CA . GLN A 1 252 ? 9.653 6.729 -17.811 1.00 68.81 252 GLN A CA 1
ATOM 1878 C C . GLN A 1 252 ? 10.894 7.639 -17.787 1.00 68.81 252 GLN A C 1
ATOM 1880 O O . GLN A 1 252 ? 10.788 8.850 -17.61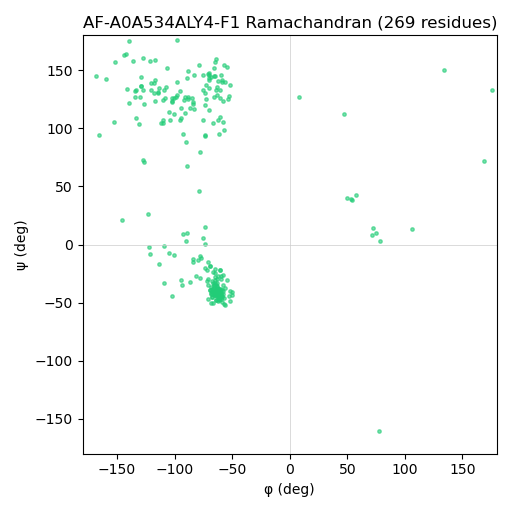5 1.00 68.81 252 GLN A O 1
ATOM 1885 N N . CYS A 1 253 ? 12.083 7.053 -17.945 1.00 73.75 253 CYS A N 1
ATOM 1886 C CA . CYS A 1 253 ? 13.344 7.787 -17.934 1.00 73.75 253 CYS A CA 1
ATOM 1887 C C . CYS A 1 253 ? 14.128 7.604 -19.237 1.00 73.75 253 CYS A C 1
ATOM 1889 O O . CYS A 1 253 ? 13.925 6.646 -19.982 1.00 73.75 253 CYS A O 1
ATOM 1891 N N . GLY A 1 254 ? 15.027 8.550 -19.503 1.00 79.94 254 GLY A N 1
ATOM 1892 C CA . GLY A 1 254 ? 16.060 8.434 -20.528 1.00 79.94 254 GLY A CA 1
ATOM 1893 C C . GLY A 1 254 ? 17.396 8.002 -19.926 1.00 79.94 254 GLY A C 1
ATOM 1894 O O . GLY A 1 254 ? 17.544 7.894 -18.709 1.00 79.94 254 GLY A O 1
ATOM 1895 N N . VAL A 1 255 ? 18.381 7.782 -20.790 1.00 84.19 255 VAL A N 1
ATOM 1896 C CA . VAL A 1 255 ? 19.771 7.538 -20.400 1.00 84.19 255 VAL A CA 1
ATOM 1897 C C . VAL A 1 255 ? 20.629 8.708 -20.876 1.00 84.19 255 VAL A C 1
ATOM 1899 O O . VAL A 1 255 ? 20.458 9.175 -21.998 1.00 84.19 255 VAL A O 1
ATOM 1902 N N . VAL A 1 256 ? 21.516 9.202 -20.012 1.00 80.88 256 VAL A N 1
ATOM 1903 C CA . VAL A 1 256 ? 22.459 10.288 -20.348 1.00 80.88 256 VAL A CA 1
ATOM 1904 C C . VAL A 1 256 ? 23.808 9.720 -20.791 1.00 80.88 256 VAL A C 1
ATOM 1906 O O . VAL A 1 256 ? 24.478 10.303 -21.634 1.00 80.88 256 VAL A O 1
ATOM 1909 N N . GLU A 1 257 ? 24.187 8.559 -20.255 1.00 83.12 257 GLU A N 1
ATOM 1910 C CA . GLU A 1 257 ? 25.455 7.891 -20.539 1.00 83.12 257 GLU A CA 1
ATOM 1911 C C . GLU A 1 257 ? 25.248 6.376 -20.620 1.00 83.12 257 GLU A C 1
ATOM 1913 O O . GLU A 1 257 ? 24.587 5.778 -19.766 1.00 83.12 257 GLU A O 1
ATOM 1918 N N . LEU A 1 258 ? 25.823 5.753 -21.648 1.00 87.81 258 LEU A N 1
ATOM 1919 C CA . LEU A 1 258 ? 25.799 4.312 -21.857 1.00 87.81 258 LEU A CA 1
ATOM 1920 C C . LEU A 1 258 ? 27.232 3.808 -22.045 1.00 87.81 258 LEU A C 1
ATOM 1922 O O . LEU A 1 258 ? 27.912 4.229 -22.971 1.00 87.81 258 LEU A O 1
ATOM 1926 N N . GLU A 1 259 ? 27.673 2.897 -21.177 1.00 89.50 259 GLU A N 1
ATOM 1927 C CA . GLU A 1 259 ? 28.992 2.256 -21.269 1.00 89.50 259 GLU A CA 1
ATOM 1928 C C . GLU A 1 259 ? 28.832 0.842 -21.850 1.00 89.50 259 GLU A C 1
ATOM 1930 O O . GLU A 1 259 ? 28.115 0.010 -21.280 1.00 89.50 259 GLU A O 1
ATOM 1935 N N . CYS A 1 260 ? 29.508 0.548 -22.965 1.00 88.81 260 CYS A N 1
ATOM 1936 C CA . CYS A 1 260 ? 29.488 -0.769 -23.599 1.00 88.81 260 CYS A CA 1
ATOM 1937 C C . CYS A 1 260 ? 30.847 -1.448 -23.427 1.00 88.81 260 CYS A C 1
ATOM 1939 O O . CYS A 1 260 ? 31.820 -1.088 -24.073 1.00 88.81 260 CYS A O 1
ATOM 1941 N N . ARG A 1 261 ? 30.928 -2.465 -22.563 1.00 90.75 261 ARG A N 1
ATOM 1942 C CA . ARG A 1 261 ? 32.190 -3.182 -22.336 1.00 90.75 261 ARG A CA 1
ATOM 1943 C C . ARG A 1 261 ? 32.293 -4.422 -23.214 1.00 90.75 261 ARG A C 1
ATOM 1945 O O . ARG A 1 261 ? 31.523 -5.362 -23.020 1.00 90.75 261 ARG A O 1
ATOM 1952 N N . LEU A 1 262 ? 33.283 -4.445 -24.102 1.00 88.25 262 LEU A N 1
ATOM 1953 C CA . LEU A 1 262 ? 33.626 -5.593 -24.939 1.00 88.25 262 LEU A CA 1
ATOM 1954 C C . LEU A 1 262 ? 34.830 -6.316 -24.335 1.00 88.25 262 LEU A C 1
ATOM 1956 O O . LEU A 1 262 ? 35.934 -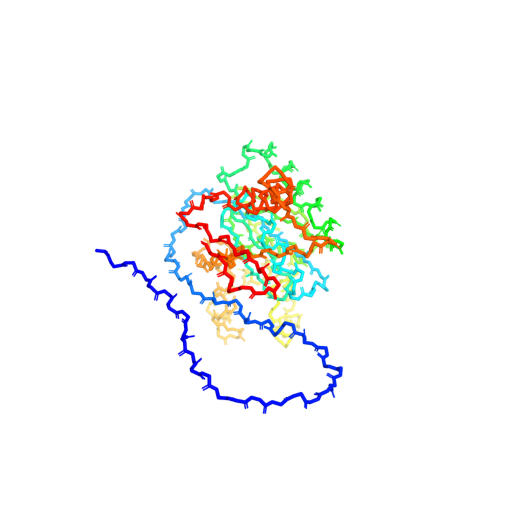5.775 -24.266 1.00 88.25 262 LEU A O 1
ATOM 1960 N N . THR A 1 263 ? 34.614 -7.533 -23.844 1.00 87.88 263 THR A N 1
ATOM 1961 C CA . THR A 1 263 ? 35.690 -8.361 -23.293 1.00 87.88 263 THR A CA 1
ATOM 1962 C C . THR A 1 263 ? 36.315 -9.183 -24.409 1.00 87.88 263 THR A C 1
ATOM 1964 O O . THR A 1 263 ? 35.616 -9.919 -25.099 1.00 87.88 263 THR A O 1
ATOM 1967 N N . HIS A 1 264 ? 37.631 -9.064 -24.562 1.00 85.06 264 HIS A N 1
ATOM 1968 C CA . HIS A 1 264 ? 38.401 -9.782 -25.569 1.00 85.06 264 HIS A CA 1
ATOM 1969 C C . HIS A 1 264 ? 39.228 -10.890 -24.912 1.00 85.06 264 HIS A C 1
ATOM 1971 O O . HIS A 1 264 ? 39.619 -10.779 -23.750 1.00 85.06 264 HIS A O 1
ATOM 1977 N N . ARG A 1 265 ? 39.511 -11.958 -25.660 1.00 82.31 265 ARG A N 1
ATOM 1978 C CA . ARG A 1 265 ? 40.234 -13.131 -25.148 1.00 82.31 265 ARG A CA 1
ATOM 1979 C C . ARG A 1 265 ? 41.706 -12.857 -24.846 1.00 82.31 265 ARG A C 1
ATOM 1981 O O . ARG A 1 265 ? 42.236 -13.364 -23.863 1.00 82.31 265 ARG A O 1
ATOM 1988 N N . HIS A 1 266 ? 42.353 -12.063 -25.695 1.00 85.44 266 HIS A N 1
ATOM 1989 C CA . HIS A 1 266 ? 43.806 -11.859 -25.668 1.00 85.44 266 HIS A CA 1
ATOM 1990 C C . HIS A 1 266 ? 44.228 -10.401 -25.466 1.00 85.44 266 HIS A C 1
ATOM 1992 O O . HIS A 1 266 ? 45.409 -10.131 -25.267 1.00 85.44 266 HIS A O 1
ATOM 1998 N N . VAL A 1 267 ? 43.281 -9.460 -25.495 1.00 84.44 267 VAL A N 1
ATOM 1999 C CA . VAL A 1 267 ? 43.552 -8.024 -25.347 1.00 84.44 267 VAL A CA 1
ATOM 2000 C C . VAL A 1 267 ? 42.673 -7.403 -24.255 1.00 84.44 267 VAL A C 1
ATOM 2002 O O . VAL A 1 267 ? 41.667 -8.000 -23.858 1.00 84.44 267 VAL A O 1
ATOM 2005 N N . PRO A 1 268 ? 43.043 -6.225 -23.716 1.00 84.75 268 PRO A N 1
ATOM 2006 C CA . PRO A 1 268 ? 42.249 -5.544 -22.700 1.00 84.75 268 PRO A CA 1
ATOM 2007 C C . PRO A 1 268 ? 40.815 -5.256 -23.159 1.00 84.75 268 PRO A C 1
ATOM 2009 O O . PRO A 1 268 ? 40.533 -5.119 -24.343 1.00 84.75 268 PRO A O 1
ATOM 2012 N N . THR A 1 269 ? 39.902 -5.136 -22.196 1.00 86.00 269 THR A N 1
ATOM 2013 C CA . THR A 1 269 ? 38.493 -4.797 -22.453 1.00 86.00 269 THR A CA 1
ATOM 2014 C C . THR A 1 269 ? 38.355 -3.404 -23.069 1.00 86.00 269 THR A C 1
ATOM 2016 O O . THR A 1 269 ? 38.837 -2.431 -22.486 1.00 86.00 269 THR A O 1
ATOM 2019 N N . THR A 1 270 ? 37.621 -3.314 -24.177 1.00 85.56 270 THR A N 1
ATOM 2020 C CA . THR A 1 270 ? 37.201 -2.047 -24.800 1.00 85.56 270 THR A CA 1
ATOM 2021 C C . THR A 1 270 ? 35.936 -1.515 -24.107 1.00 85.56 270 THR A C 1
ATOM 2023 O O . THR A 1 270 ? 35.127 -2.321 -23.639 1.00 85.56 270 THR A O 1
ATOM 2026 N N . ARG A 1 271 ? 35.777 -0.189 -23.979 1.00 84.50 271 ARG A N 1
ATOM 2027 C CA . ARG A 1 271 ? 34.654 0.482 -23.289 1.00 84.50 271 ARG A CA 1
ATOM 2028 C C . ARG A 1 271 ? 33.969 1.515 -24.168 1.00 84.50 271 ARG A C 1
ATOM 2030 O O . ARG A 1 271 ? 34.701 2.105 -24.992 1.00 84.50 271 ARG A O 1
#

Radius of gyration: 24.69 Å; Cα contacts (8 Å, |Δi|>4): 339; chains: 1; bounding box: 69×47×66 Å

pLDDT: mean 82.18, std 23.16, range [23.53, 98.5]

Nearest PDB structures (foldseek):
  4r8u-assembly2_B  TM=5.979E-01  e=3.308E-07  Escherichia coli K-12
  5c5j-assembly1_F  TM=5.966E-01  e=2.470E-06  Escherichia coli
  4f4x-assembly1_A  TM=6.943E-01  e=2.082E-04  Sulfolobus acidocaldarius DSM 639
  4eyh-assembly1_B  TM=5.412E-01  e=2.637E-04  Homo sapiens
  3gv5-assembly2_D  TM=5.674E-01  e=5.361E-04  Homo sapiens